Protein AF-A0A5C7PR20-F1 (afdb_monomer_lite)

Radius of gyration: 19.62 Å; chains: 1; bounding box: 39×50×64 Å

pLDDT: mean 76.82, std 19.41, range [28.91, 98.56]

Structure (mmCIF, N/CA/C/O backbone):
data_AF-A0A5C7PR20-F1
#
_entry.id   AF-A0A5C7PR20-F1
#
loop_
_atom_site.group_PDB
_atom_site.id
_atom_site.type_symbol
_atom_site.label_atom_id
_atom_site.label_alt_id
_atom_site.label_comp_id
_atom_site.label_asym_id
_atom_site.label_entity_id
_atom_site.label_seq_id
_atom_site.pdbx_PDB_ins_code
_atom_site.Cartn_x
_atom_site.Cartn_y
_atom_site.Cartn_z
_atom_site.occupancy
_atom_site.B_iso_or_equiv
_atom_site.auth_seq_id
_atom_site.auth_comp_id
_atom_site.auth_asym_id
_atom_site.auth_atom_id
_atom_site.pdbx_PDB_model_num
ATOM 1 N N . MET A 1 1 ? 1.095 -30.778 -21.319 1.00 33.66 1 MET A N 1
ATOM 2 C CA . MET A 1 1 ? 0.682 -30.078 -22.554 1.00 33.66 1 MET A CA 1
ATOM 3 C C . MET A 1 1 ? 1.618 -28.899 -22.752 1.00 33.66 1 MET A C 1
ATOM 5 O O . MET A 1 1 ? 1.789 -28.122 -21.826 1.00 33.66 1 MET A O 1
ATOM 9 N N . SER A 1 2 ? 2.296 -28.845 -23.898 1.00 28.91 2 SER A N 1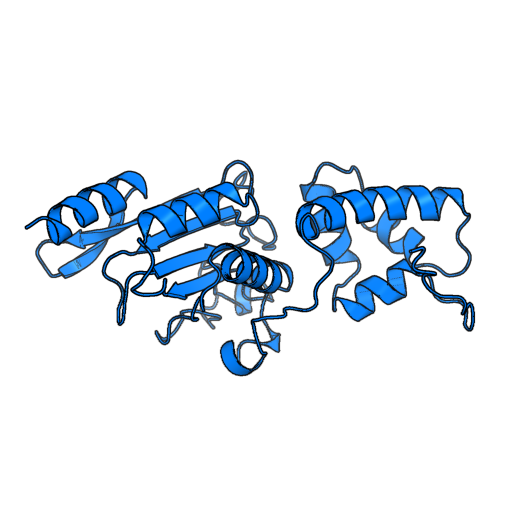
ATOM 10 C CA . SER A 1 2 ? 3.213 -27.765 -24.276 1.00 28.91 2 SER A CA 1
ATOM 11 C C . SER A 1 2 ? 2.390 -26.537 -24.662 1.00 28.91 2 SER A C 1
ATOM 13 O O . SER A 1 2 ? 1.563 -26.624 -25.567 1.00 28.91 2 SER A O 1
ATOM 15 N N . VAL A 1 3 ? 2.571 -25.420 -23.957 1.00 30.64 3 VAL A N 1
ATOM 16 C CA . VAL A 1 3 ? 1.995 -24.137 -24.369 1.00 30.64 3 VAL A CA 1
ATOM 17 C C . VAL A 1 3 ? 3.025 -23.465 -25.266 1.00 30.64 3 VAL A C 1
ATOM 19 O O . VAL A 1 3 ? 4.059 -22.990 -24.799 1.00 30.64 3 VAL A O 1
ATOM 22 N N . SER A 1 4 ? 2.766 -23.477 -26.573 1.00 31.36 4 SER A N 1
ATOM 23 C CA . SER A 1 4 ? 3.543 -22.714 -27.540 1.00 31.36 4 SER A CA 1
ATOM 24 C C . SER A 1 4 ? 3.279 -21.225 -27.315 1.00 31.36 4 SER A C 1
ATOM 26 O O . SER A 1 4 ? 2.230 -20.712 -27.709 1.00 31.36 4 SER A O 1
ATOM 28 N N . PHE A 1 5 ? 4.218 -20.522 -26.691 1.00 36.56 5 PHE A N 1
ATOM 29 C CA . PHE A 1 5 ? 4.187 -19.066 -26.672 1.00 36.56 5 PHE A CA 1
ATOM 30 C C . PHE A 1 5 ? 4.696 -18.533 -28.018 1.00 36.56 5 PHE A C 1
ATOM 32 O O . PHE A 1 5 ? 5.856 -18.699 -28.380 1.00 36.56 5 PHE A O 1
ATOM 39 N N . LEU A 1 6 ? 3.758 -17.934 -28.756 1.00 36.66 6 LEU A N 1
ATOM 40 C CA . LEU A 1 6 ? 3.939 -16.865 -29.741 1.00 36.66 6 LEU A CA 1
ATOM 41 C C . LEU A 1 6 ? 4.966 -17.111 -30.862 1.00 36.66 6 LEU A C 1
ATOM 43 O O . LEU A 1 6 ? 6.069 -16.573 -30.886 1.00 36.66 6 LEU A O 1
ATOM 47 N N . LYS A 1 7 ? 4.503 -17.796 -31.915 1.00 39.28 7 LYS A N 1
ATOM 48 C CA . LYS A 1 7 ? 4.901 -17.438 -33.282 1.00 39.28 7 LYS A CA 1
ATOM 49 C C . LYS A 1 7 ? 4.163 -16.158 -33.689 1.00 39.28 7 LYS A C 1
ATOM 51 O O . LYS A 1 7 ? 3.028 -16.238 -34.139 1.00 39.28 7 LYS A O 1
ATOM 56 N N . SER A 1 8 ? 4.835 -15.015 -33.598 1.00 37.72 8 SER A N 1
ATOM 57 C CA . SER A 1 8 ? 4.731 -13.944 -34.600 1.00 37.72 8 SER A CA 1
ATOM 58 C C . SER A 1 8 ? 5.814 -12.897 -34.354 1.00 37.72 8 SER A C 1
ATOM 60 O O . SER A 1 8 ? 5.601 -11.893 -33.681 1.00 37.72 8 SER A O 1
ATOM 62 N N . GLY A 1 9 ? 6.979 -13.112 -34.962 1.00 45.59 9 GLY A N 1
ATOM 63 C CA . GLY A 1 9 ? 7.783 -11.983 -35.397 1.00 45.59 9 GLY A CA 1
ATOM 64 C C . GLY A 1 9 ? 7.022 -11.259 -36.506 1.00 45.59 9 GLY A C 1
ATOM 65 O O . GLY A 1 9 ? 6.796 -11.837 -37.565 1.00 45.59 9 GLY A O 1
ATOM 66 N N . ALA A 1 10 ? 6.606 -10.019 -36.258 1.00 39.75 10 ALA A N 1
ATOM 67 C CA . ALA A 1 10 ? 6.297 -9.046 -37.301 1.00 39.75 10 ALA A CA 1
ATOM 68 C C . ALA A 1 10 ? 6.322 -7.624 -36.715 1.00 39.75 10 ALA A C 1
ATOM 70 O O . ALA A 1 10 ? 5.428 -7.240 -35.967 1.00 39.75 10 ALA A O 1
ATOM 71 N N . ARG A 1 11 ? 7.326 -6.851 -37.163 1.00 40.56 11 ARG A N 1
ATOM 72 C CA . ARG A 1 11 ? 7.643 -5.427 -36.908 1.00 40.56 11 ARG A CA 1
ATOM 73 C C . ARG A 1 11 ? 8.590 -5.128 -35.745 1.00 40.56 11 ARG A C 1
ATOM 75 O O . ARG A 1 11 ? 8.222 -4.406 -34.835 1.00 40.56 11 ARG A O 1
ATOM 82 N N . GLY A 1 12 ? 9.832 -5.608 -35.840 1.00 50.34 12 GLY A N 1
ATOM 83 C CA . GLY A 1 12 ? 11.046 -4.900 -35.387 1.00 50.34 12 GLY A CA 1
ATOM 84 C C . GLY A 1 12 ? 11.167 -4.435 -33.928 1.00 50.34 12 GLY A C 1
ATOM 85 O O . GLY A 1 12 ? 12.182 -3.843 -33.597 1.00 50.34 12 GLY A O 1
ATOM 86 N N . GLY A 1 13 ? 10.185 -4.654 -33.059 1.00 56.06 13 GLY A N 1
ATOM 87 C CA . GLY A 1 13 ? 10.217 -4.241 -31.663 1.00 56.06 13 GLY A CA 1
ATOM 88 C C . GLY A 1 13 ? 10.956 -5.255 -30.802 1.00 56.06 13 GLY A C 1
ATOM 89 O O . GLY A 1 13 ? 10.912 -6.456 -31.059 1.00 56.06 13 GLY A O 1
ATOM 90 N N . SER A 1 14 ? 11.634 -4.766 -29.770 1.00 71.75 14 SER A N 1
ATOM 91 C CA . SER A 1 14 ? 12.154 -5.615 -28.703 1.00 71.75 14 SER A CA 1
ATOM 92 C C . SER A 1 14 ? 10.996 -6.193 -27.873 1.00 71.75 14 SER A C 1
ATOM 94 O O . SER A 1 14 ? 10.037 -5.486 -27.555 1.00 71.75 14 SER A O 1
ATOM 96 N N . GLU A 1 15 ? 11.107 -7.459 -27.465 1.00 65.06 15 GLU A N 1
ATOM 97 C CA . GLU A 1 15 ? 10.160 -8.096 -26.535 1.00 65.06 15 GLU A CA 1
ATOM 98 C C . GLU A 1 15 ? 10.060 -7.346 -25.199 1.00 65.06 15 GLU A C 1
ATOM 100 O O . GLU A 1 15 ? 8.988 -7.263 -24.607 1.00 65.06 15 GLU A O 1
ATOM 105 N N . TRP A 1 16 ? 11.161 -6.741 -24.747 1.00 65.44 16 TRP A N 1
ATOM 106 C CA . TRP A 1 16 ? 11.183 -5.891 -23.561 1.00 65.44 16 TRP A CA 1
ATOM 107 C C . TRP A 1 16 ? 10.370 -4.617 -23.751 1.00 65.44 16 TRP A C 1
ATOM 109 O O . TRP A 1 16 ? 9.621 -4.234 -22.857 1.00 65.44 16 TRP A O 1
ATOM 119 N N . ALA A 1 17 ? 10.478 -3.973 -24.913 1.00 66.56 17 ALA A N 1
ATOM 120 C CA . ALA A 1 17 ? 9.693 -2.779 -25.209 1.00 66.56 17 ALA A CA 1
ATOM 121 C C . ALA A 1 17 ? 8.187 -3.092 -25.226 1.00 66.56 17 ALA A C 1
ATOM 123 O O 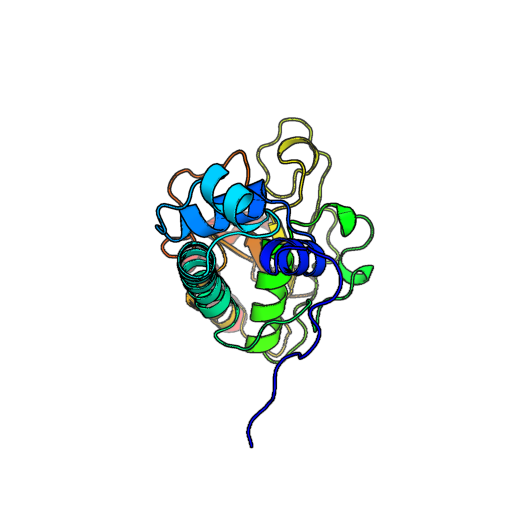. ALA A 1 17 ? 7.391 -2.322 -24.687 1.00 66.56 17 ALA A O 1
ATOM 124 N N . MET A 1 18 ? 7.806 -4.246 -25.785 1.00 62.31 18 MET A N 1
ATOM 125 C CA . MET A 1 18 ? 6.424 -4.730 -25.744 1.00 62.31 18 MET A CA 1
ATOM 126 C C . MET A 1 18 ? 5.955 -4.983 -24.312 1.00 62.31 18 MET A C 1
ATOM 128 O O . MET A 1 18 ? 4.914 -4.471 -23.917 1.00 62.31 18 MET A O 1
ATOM 132 N N . LEU A 1 19 ? 6.742 -5.698 -23.510 1.00 58.81 19 LEU A N 1
ATOM 133 C CA . LEU A 1 19 ? 6.378 -6.027 -22.135 1.00 58.81 19 LEU A CA 1
ATOM 134 C C . LEU A 1 19 ? 6.251 -4.788 -21.240 1.00 58.81 19 LEU A C 1
ATOM 136 O O . LEU A 1 19 ? 5.305 -4.674 -20.463 1.00 58.81 19 LEU A O 1
ATOM 140 N N . LEU A 1 20 ? 7.190 -3.843 -21.340 1.00 61.50 20 LEU A N 1
ATOM 141 C CA . LEU A 1 20 ? 7.098 -2.579 -20.609 1.00 61.50 20 LEU A CA 1
ATOM 142 C C . LEU A 1 20 ? 5.836 -1.811 -21.014 1.00 61.50 20 LEU A C 1
ATOM 144 O O . LEU A 1 20 ? 5.137 -1.289 -20.147 1.00 61.50 20 LEU A O 1
ATOM 148 N N . SER A 1 21 ? 5.499 -1.814 -22.308 1.00 60.62 21 SER A N 1
ATOM 149 C CA . SER A 1 21 ? 4.257 -1.225 -22.811 1.00 60.62 21 SER A CA 1
ATOM 150 C C . SER A 1 21 ? 3.012 -1.926 -22.258 1.00 60.62 21 SER A C 1
ATOM 152 O O . SER A 1 21 ? 2.090 -1.243 -21.823 1.00 60.62 21 SER A O 1
ATOM 154 N N . GLU A 1 22 ? 2.974 -3.261 -22.237 1.00 55.06 22 GLU A N 1
ATOM 155 C CA . GLU A 1 22 ? 1.860 -4.048 -21.677 1.00 55.06 22 GLU A CA 1
ATOM 156 C C . GLU A 1 22 ? 1.644 -3.764 -20.187 1.00 55.06 22 GLU A C 1
ATOM 158 O O . GLU A 1 22 ? 0.513 -3.744 -19.704 1.00 55.06 22 GLU A O 1
ATOM 163 N N . ARG A 1 23 ? 2.733 -3.519 -19.452 1.00 55.41 23 ARG A N 1
ATOM 164 C CA . ARG A 1 23 ? 2.707 -3.228 -18.013 1.00 55.41 23 ARG A CA 1
ATOM 165 C C . ARG A 1 23 ? 2.554 -1.736 -17.690 1.00 55.41 23 ARG A C 1
ATOM 167 O O . ARG A 1 23 ? 2.433 -1.385 -16.517 1.00 55.41 23 ARG A O 1
ATOM 174 N N . GLY A 1 24 ? 2.572 -0.856 -18.694 1.00 51.91 24 GLY A N 1
ATOM 175 C CA . GLY A 1 24 ? 2.544 0.597 -18.500 1.00 51.91 24 GLY A CA 1
ATOM 176 C C . GLY A 1 24 ? 3.788 1.144 -17.787 1.00 51.91 24 GLY A C 1
ATOM 177 O O . GLY A 1 24 ? 3.712 2.156 -17.091 1.00 51.91 24 GLY A O 1
ATOM 178 N N . TRP A 1 25 ? 4.926 0.458 -17.904 1.00 61.47 25 TRP A N 1
ATOM 179 C CA . TRP A 1 25 ? 6.177 0.829 -17.248 1.00 61.47 25 TRP A CA 1
ATOM 180 C C . TRP A 1 25 ? 7.089 1.609 -18.190 1.00 61.47 25 TRP A C 1
ATOM 182 O O . TRP A 1 25 ? 7.275 1.265 -19.354 1.00 61.47 25 TRP A O 1
ATOM 192 N N . SER A 1 26 ? 7.731 2.645 -17.658 1.00 66.25 26 SER A N 1
ATOM 193 C CA . SER A 1 26 ? 8.866 3.293 -18.314 1.00 66.25 26 SER A CA 1
ATOM 194 C C . SER A 1 26 ? 10.163 2.508 -18.083 1.00 66.25 26 SER A C 1
ATOM 196 O O . SER A 1 26 ? 10.317 1.792 -17.091 1.00 66.25 26 SER A O 1
ATOM 198 N N . ILE A 1 27 ? 11.145 2.714 -18.964 1.00 64.94 27 ILE A N 1
ATOM 199 C CA . ILE A 1 27 ? 12.509 2.165 -18.839 1.00 64.94 27 ILE A CA 1
ATOM 200 C C . ILE A 1 27 ? 13.134 2.517 -17.477 1.00 64.94 27 ILE A C 1
ATOM 202 O O . ILE A 1 27 ? 13.787 1.685 -16.852 1.00 64.94 27 ILE A O 1
ATOM 206 N N . GLU A 1 28 ? 12.903 3.738 -16.990 1.00 60.16 28 GLU A N 1
ATOM 207 C CA . GLU A 1 28 ? 13.421 4.226 -15.707 1.00 60.16 28 GLU A CA 1
ATOM 208 C C . GLU A 1 28 ? 12.820 3.460 -14.516 1.00 60.16 28 GLU A C 1
ATOM 210 O O . GLU A 1 28 ? 13.535 3.094 -13.583 1.00 60.16 28 GLU A O 1
ATOM 215 N N . GLN A 1 29 ? 11.513 3.180 -14.554 1.00 54.62 29 GLN A N 1
ATOM 216 C CA . GLN A 1 29 ? 10.832 2.403 -13.513 1.00 54.62 29 GLN A CA 1
ATOM 217 C C . GLN A 1 29 ? 11.335 0.957 -13.488 1.00 54.62 29 GLN A C 1
ATOM 219 O O . GLN A 1 29 ? 11.673 0.448 -12.420 1.00 54.62 29 GLN A O 1
ATOM 224 N N . ALA A 1 30 ? 11.466 0.330 -14.658 1.00 60.59 30 ALA A N 1
ATOM 225 C CA . ALA A 1 30 ? 11.985 -1.029 -14.775 1.00 60.59 30 ALA A CA 1
ATOM 226 C C . ALA A 1 30 ? 13.435 -1.145 -14.273 1.00 60.59 30 ALA A C 1
ATOM 228 O O . ALA A 1 30 ? 13.745 -2.044 -13.492 1.00 60.59 30 ALA A O 1
ATOM 229 N N . ALA A 1 31 ? 14.308 -0.199 -14.637 1.00 59.81 31 ALA A N 1
ATOM 230 C CA . ALA A 1 31 ? 15.691 -0.173 -14.159 1.00 59.81 31 ALA A CA 1
ATOM 231 C C . ALA A 1 31 ? 15.769 -0.051 -12.630 1.00 59.81 31 ALA A C 1
ATOM 233 O O . ALA A 1 31 ? 16.496 -0.807 -11.987 1.00 59.81 31 ALA A O 1
ATOM 234 N N . ARG A 1 32 ? 14.969 0.834 -12.022 1.00 56.50 32 ARG A N 1
ATOM 235 C CA . ARG A 1 32 ? 14.921 0.993 -10.556 1.00 56.50 32 ARG A CA 1
ATOM 236 C C . ARG A 1 32 ? 14.438 -0.269 -9.848 1.00 56.50 32 ARG A C 1
ATOM 238 O O . ARG A 1 32 ? 14.999 -0.640 -8.818 1.00 56.50 32 ARG A O 1
ATOM 245 N N . MET A 1 33 ? 13.431 -0.947 -10.397 1.00 55.69 33 MET A N 1
ATOM 246 C CA . MET A 1 33 ? 12.932 -2.211 -9.844 1.00 55.69 33 MET A CA 1
ATOM 247 C C . MET A 1 33 ? 14.015 -3.300 -9.866 1.00 55.69 33 MET A C 1
ATOM 249 O O . MET A 1 33 ? 14.233 -3.963 -8.854 1.00 55.69 33 MET A O 1
ATOM 253 N N . LEU A 1 34 ? 14.761 -3.420 -10.968 1.00 58.03 34 LEU A N 1
ATOM 254 C CA . LEU A 1 34 ? 15.851 -4.394 -11.109 1.00 58.03 34 LEU A CA 1
ATOM 255 C C . LEU A 1 34 ? 17.054 -4.076 -10.202 1.00 58.03 34 LEU A C 1
ATOM 257 O O . LEU A 1 34 ? 17.580 -4.974 -9.541 1.00 58.03 34 LEU A O 1
ATOM 261 N N . GLN A 1 35 ? 17.439 -2.801 -10.086 1.00 54.84 35 GLN A N 1
ATOM 262 C CA . GLN A 1 35 ? 18.497 -2.348 -9.167 1.00 54.84 35 GLN A CA 1
ATOM 263 C C . GLN A 1 35 ? 18.167 -2.661 -7.710 1.00 54.84 35 GLN A C 1
ATOM 265 O O . GLN A 1 35 ? 19.018 -3.141 -6.957 1.00 54.84 35 GLN A O 1
ATOM 270 N N . ASN A 1 36 ? 16.913 -2.441 -7.316 1.00 49.41 36 ASN A N 1
ATOM 271 C CA . ASN A 1 36 ? 16.440 -2.714 -5.962 1.00 49.41 36 ASN A CA 1
ATOM 272 C C . ASN A 1 36 ? 16.470 -4.211 -5.612 1.00 49.41 36 ASN A C 1
ATOM 274 O O . ASN A 1 36 ? 16.551 -4.571 -4.436 1.00 49.41 36 ASN A O 1
ATOM 278 N N . MET A 1 37 ? 16.502 -5.085 -6.620 1.00 48.69 37 MET A N 1
ATOM 279 C CA . MET A 1 37 ? 16.697 -6.528 -6.463 1.00 48.69 37 MET A CA 1
ATOM 280 C C . MET A 1 37 ? 18.170 -6.957 -6.410 1.00 48.69 37 MET A C 1
ATOM 282 O O . MET A 1 37 ? 18.452 -8.154 -6.352 1.00 48.69 37 MET A O 1
ATOM 286 N N . ARG A 1 38 ? 19.113 -6.002 -6.381 1.00 49.34 38 ARG A N 1
ATOM 287 C CA . ARG A 1 38 ? 20.570 -6.230 -6.452 1.00 49.34 38 ARG A CA 1
ATOM 288 C C . ARG A 1 38 ? 21.029 -6.924 -7.735 1.00 49.34 38 ARG A C 1
ATOM 290 O O . ARG A 1 38 ? 22.131 -7.468 -7.777 1.00 49.34 38 ARG A O 1
ATOM 297 N N . LEU A 1 39 ? 20.217 -6.877 -8.784 1.00 52.44 39 LEU A N 1
ATOM 298 C CA . LEU A 1 39 ? 20.686 -7.155 -10.130 1.00 52.44 39 LEU A CA 1
ATOM 299 C C . LEU A 1 39 ? 21.405 -5.874 -10.558 1.00 52.44 39 LEU A C 1
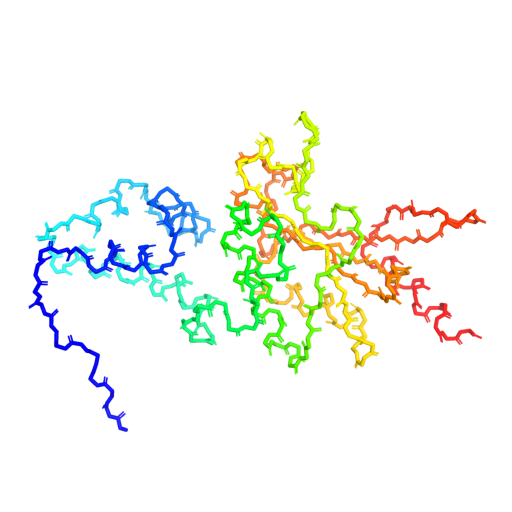ATOM 301 O O . LEU A 1 39 ? 20.800 -4.803 -10.525 1.00 52.44 39 LEU A O 1
ATOM 305 N N . GLN A 1 40 ? 22.709 -5.938 -10.840 1.00 62.25 40 GLN A N 1
ATOM 306 C CA . GLN A 1 40 ? 23.502 -4.770 -11.249 1.00 62.25 40 GLN A CA 1
ATOM 307 C C . GLN A 1 40 ? 23.102 -4.321 -12.662 1.00 62.25 40 GLN A C 1
ATOM 309 O O . GLN A 1 40 ? 23.850 -4.488 -13.615 1.00 62.25 40 GLN A O 1
ATOM 314 N N . VAL A 1 41 ? 21.883 -3.802 -12.789 1.00 62.53 41 VAL A N 1
ATOM 315 C CA . VAL A 1 41 ? 21.240 -3.431 -14.045 1.00 62.53 41 VAL A CA 1
ATOM 316 C C . VAL A 1 41 ? 21.049 -1.924 -14.042 1.00 62.53 41 VAL A C 1
ATOM 318 O O . VAL A 1 41 ? 20.349 -1.363 -13.205 1.00 62.53 41 VAL A O 1
ATOM 321 N N . SER A 1 42 ? 21.696 -1.229 -14.955 1.00 68.12 42 SER A N 1
ATOM 322 C CA . SER A 1 42 ? 21.563 0.209 -15.145 1.00 68.12 42 SER A CA 1
ATOM 323 C C . SER A 1 42 ? 20.366 0.550 -16.040 1.00 68.12 42 SER A C 1
ATOM 325 O O . SER A 1 42 ? 19.803 -0.292 -16.738 1.00 68.12 42 SER A O 1
ATOM 327 N N . ARG A 1 43 ? 19.992 1.834 -16.075 1.00 70.88 43 ARG A N 1
ATOM 328 C CA . ARG A 1 43 ? 19.048 2.352 -17.077 1.00 70.88 43 ARG A CA 1
ATOM 329 C C . ARG A 1 43 ? 19.532 2.072 -18.504 1.00 70.88 43 ARG A C 1
ATOM 331 O O . ARG A 1 43 ? 18.712 1.783 -19.369 1.00 70.88 43 ARG A O 1
ATOM 338 N N . ALA A 1 44 ? 20.841 2.180 -18.741 1.00 75.12 44 ALA A N 1
ATOM 339 C CA . ALA A 1 44 ? 21.429 1.938 -20.052 1.00 75.12 44 ALA A CA 1
ATOM 340 C C . ALA A 1 44 ? 21.232 0.481 -20.485 1.00 75.12 44 ALA A C 1
ATOM 342 O O . ALA A 1 44 ? 20.898 0.250 -21.640 1.00 75.12 44 ALA A O 1
ATOM 343 N N . ASP A 1 45 ? 21.318 -0.465 -19.548 1.00 68.62 45 ASP A N 1
ATOM 344 C CA . ASP A 1 45 ? 21.094 -1.888 -19.821 1.00 68.62 45 ASP A CA 1
ATOM 345 C C . ASP A 1 45 ? 19.636 -2.155 -20.222 1.00 68.62 45 ASP A C 1
ATOM 347 O O . ASP A 1 45 ? 19.376 -2.778 -21.247 1.00 68.62 45 ASP A O 1
ATOM 351 N N . VAL A 1 46 ? 18.664 -1.590 -19.495 1.00 66.19 46 VAL A N 1
ATOM 352 C CA . VAL A 1 46 ? 17.236 -1.727 -19.852 1.00 66.19 46 VAL A CA 1
ATOM 353 C C . VAL A 1 46 ? 16.917 -1.037 -21.180 1.00 66.19 46 VAL A C 1
ATOM 355 O O . VAL A 1 46 ? 16.131 -1.544 -21.980 1.00 66.19 46 VAL A O 1
ATOM 358 N N . GLN A 1 47 ? 17.533 0.118 -21.438 1.00 76.81 47 GLN A N 1
ATOM 359 C CA . GLN A 1 47 ? 17.366 0.838 -22.696 1.00 76.81 47 GLN A CA 1
ATOM 360 C C . GLN A 1 47 ? 17.945 0.054 -23.874 1.00 76.81 47 GLN A C 1
ATOM 362 O O . GLN A 1 47 ? 17.291 -0.023 -24.913 1.00 76.81 47 GLN A O 1
ATOM 367 N N . LEU A 1 48 ? 19.114 -0.563 -23.688 1.00 72.50 48 LEU A N 1
ATOM 368 C CA . LEU A 1 48 ? 19.738 -1.468 -24.644 1.00 72.50 48 LEU A CA 1
ATOM 369 C C . LEU A 1 48 ? 18.786 -2.634 -24.943 1.00 72.50 48 LEU A C 1
ATOM 371 O O . LEU A 1 48 ? 18.432 -2.847 -26.096 1.00 72.50 48 LEU A O 1
ATOM 375 N N . TRP A 1 49 ? 18.231 -3.293 -23.923 1.00 72.38 49 TRP A N 1
ATOM 376 C CA . TRP A 1 49 ? 17.273 -4.390 -24.119 1.00 72.38 49 TRP A CA 1
ATOM 377 C C . TRP A 1 49 ? 15.987 -3.986 -24.849 1.00 72.38 49 TRP A C 1
ATOM 379 O O . TRP A 1 49 ? 15.360 -4.839 -25.474 1.00 72.38 49 TRP A O 1
ATOM 389 N N . CYS A 1 50 ? 15.594 -2.709 -24.813 1.00 69.00 50 CYS A N 1
ATOM 390 C CA . CYS A 1 50 ? 14.434 -2.177 -25.539 1.00 69.00 50 CYS A CA 1
ATOM 391 C C . CYS A 1 50 ? 14.719 -1.847 -27.018 1.00 69.00 50 CYS A C 1
ATOM 393 O O . CYS A 1 50 ? 13.790 -1.484 -27.745 1.00 69.00 50 CYS A O 1
ATOM 395 N N . MET A 1 51 ? 15.967 -1.952 -27.486 1.00 74.56 51 MET A N 1
ATOM 396 C CA . MET A 1 51 ? 16.316 -1.645 -28.874 1.00 74.56 51 MET A CA 1
ATOM 397 C C . MET A 1 51 ? 15.969 -2.800 -29.836 1.00 74.56 51 MET A C 1
ATOM 399 O O . MET A 1 51 ? 16.154 -3.972 -29.504 1.00 74.56 51 MET A O 1
ATOM 403 N N . PRO A 1 52 ? 15.506 -2.493 -31.061 1.00 66.00 52 PRO A N 1
ATOM 404 C CA . PRO A 1 52 ? 15.399 -3.462 -32.152 1.00 66.00 52 PRO A CA 1
ATOM 405 C C . PRO A 1 52 ? 16.729 -4.176 -32.446 1.00 66.00 52 PRO A C 1
ATOM 407 O O . PRO A 1 52 ? 17.753 -3.516 -32.597 1.00 66.00 52 PRO A O 1
ATOM 410 N N . GLY A 1 53 ? 16.713 -5.502 -32.624 1.00 63.44 53 GLY A N 1
ATOM 411 C CA . GLY A 1 53 ? 17.838 -6.243 -33.223 1.00 63.44 53 GLY A CA 1
ATOM 412 C C . GLY A 1 53 ? 19.040 -6.536 -32.314 1.00 63.44 53 GLY A C 1
ATOM 413 O O . GLY A 1 53 ? 20.121 -6.820 -32.821 1.00 63.44 53 GLY A O 1
ATOM 414 N N . ILE A 1 54 ? 18.867 -6.479 -30.994 1.00 61.03 54 ILE A N 1
ATOM 415 C CA . ILE A 1 54 ? 19.890 -6.859 -30.005 1.00 61.03 54 ILE A CA 1
ATOM 416 C C . ILE A 1 54 ? 20.245 -8.353 -30.126 1.00 61.03 54 ILE A C 1
ATOM 418 O O . ILE A 1 54 ? 19.382 -9.184 -30.418 1.00 61.03 54 ILE A O 1
ATOM 422 N N . GLY A 1 55 ? 21.519 -8.690 -29.894 1.00 54.16 55 GLY A N 1
ATOM 423 C CA . GLY A 1 55 ? 22.029 -10.062 -29.930 1.00 54.16 55 GLY A CA 1
ATOM 424 C C . GLY A 1 55 ? 21.346 -10.989 -28.916 1.00 54.16 55 GLY A C 1
ATOM 425 O O . GLY A 1 55 ? 20.909 -10.567 -27.847 1.00 54.16 55 GLY A O 1
ATOM 426 N N . TYR A 1 56 ? 21.264 -12.276 -29.260 1.00 47.34 56 TYR A N 1
ATOM 427 C CA . TYR A 1 56 ? 20.563 -13.310 -28.485 1.00 47.34 56 TYR A CA 1
ATOM 428 C C . TYR A 1 56 ? 21.006 -13.386 -27.009 1.00 47.34 56 TYR A C 1
ATOM 430 O O . TYR A 1 56 ? 20.174 -13.618 -26.132 1.00 47.34 56 TYR A O 1
ATOM 438 N N . ASP A 1 57 ? 22.285 -13.124 -26.727 1.00 48.09 57 ASP A N 1
ATOM 439 C CA . ASP A 1 57 ? 22.874 -13.233 -25.387 1.00 48.09 57 ASP A CA 1
ATOM 440 C C . ASP A 1 57 ? 22.528 -12.040 -24.474 1.00 48.09 57 ASP A C 1
ATOM 442 O O . ASP A 1 57 ? 22.199 -12.229 -23.301 1.00 48.09 57 ASP A O 1
ATOM 446 N N . ASP A 1 58 ? 22.485 -10.819 -25.016 1.00 50.50 58 ASP A N 1
ATOM 447 C CA . ASP A 1 58 ? 22.048 -9.622 -24.279 1.00 50.50 58 ASP A CA 1
ATOM 448 C C . ASP A 1 58 ? 20.536 -9.664 -24.000 1.00 50.50 58 ASP A C 1
ATOM 450 O O . ASP A 1 58 ? 20.072 -9.285 -22.919 1.00 50.50 58 ASP A O 1
ATOM 454 N N . ALA A 1 59 ? 19.760 -10.212 -24.943 1.00 51.19 59 ALA A N 1
ATOM 455 C CA . ALA A 1 59 ? 18.340 -10.494 -24.753 1.00 51.19 59 ALA A CA 1
ATOM 456 C C . ALA A 1 59 ? 18.100 -11.584 -23.686 1.00 51.19 59 ALA A C 1
ATOM 458 O O . ALA A 1 59 ? 17.128 -11.493 -22.933 1.00 51.19 59 ALA A O 1
ATOM 459 N N . GLN A 1 60 ? 18.986 -12.582 -23.577 1.00 49.81 60 GLN A N 1
ATOM 460 C CA . GLN A 1 60 ? 18.962 -13.622 -22.537 1.00 49.81 60 GLN A CA 1
ATOM 461 C C . GLN A 1 60 ? 19.298 -13.078 -21.143 1.00 49.81 60 GLN A C 1
ATOM 463 O O . GLN A 1 60 ? 18.589 -13.401 -20.190 1.00 49.81 60 GLN A O 1
ATOM 468 N N . ALA A 1 61 ? 20.319 -12.225 -21.008 1.00 51.69 61 ALA A N 1
ATOM 469 C CA . ALA A 1 61 ? 20.680 -11.601 -19.730 1.00 51.69 61 ALA A CA 1
ATOM 470 C C . ALA A 1 61 ? 19.562 -10.681 -19.207 1.00 51.69 61 ALA A C 1
ATOM 472 O O . ALA A 1 61 ? 19.185 -10.761 -18.033 1.00 51.69 61 ALA A O 1
ATOM 473 N N . GLY A 1 62 ? 18.961 -9.886 -20.101 1.00 49.19 62 GLY A N 1
ATOM 474 C CA . GLY A 1 62 ? 17.740 -9.142 -19.807 1.00 49.19 62 GLY A CA 1
ATOM 475 C C . GLY A 1 62 ? 16.600 -10.079 -19.408 1.00 49.19 62 GLY A C 1
ATOM 476 O O . GLY A 1 62 ? 16.036 -9.942 -18.325 1.00 49.19 62 GLY A O 1
ATOM 477 N N . ARG A 1 63 ? 16.294 -11.098 -20.220 1.00 52.31 63 ARG A N 1
ATOM 478 C CA . ARG A 1 63 ? 15.261 -12.093 -19.888 1.00 52.31 63 ARG A CA 1
ATOM 479 C C . ARG A 1 63 ? 15.495 -12.734 -18.521 1.00 52.31 63 ARG A C 1
ATOM 481 O O . ARG A 1 63 ? 14.538 -12.839 -17.779 1.00 52.31 63 ARG A O 1
ATOM 488 N N . ALA A 1 64 ? 16.711 -13.107 -18.132 1.00 52.16 64 ALA A N 1
ATOM 489 C CA . ALA A 1 64 ? 16.985 -13.702 -16.821 1.00 52.16 64 ALA A CA 1
ATOM 490 C C . ALA A 1 64 ? 16.763 -12.715 -15.657 1.00 52.16 64 ALA A C 1
ATOM 492 O O . ALA A 1 64 ? 16.163 -13.083 -14.648 1.00 52.16 64 ALA A O 1
ATOM 493 N N . ALA A 1 65 ? 17.186 -11.455 -15.802 1.00 51.31 65 ALA A N 1
ATOM 494 C CA . ALA A 1 65 ? 16.948 -10.405 -14.806 1.00 51.31 65 ALA A CA 1
ATOM 495 C C . ALA A 1 65 ? 15.451 -10.072 -14.670 1.00 51.31 65 ALA A C 1
ATOM 497 O O . ALA A 1 65 ? 14.929 -9.901 -13.567 1.00 51.31 65 ALA A O 1
ATOM 498 N N . LEU A 1 66 ? 14.748 -10.062 -15.800 1.00 51.97 66 LEU A N 1
ATOM 499 C CA . LEU A 1 66 ? 13.306 -9.913 -15.885 1.00 51.97 66 LEU A CA 1
ATOM 500 C C . LEU A 1 66 ? 12.562 -11.126 -15.343 1.00 51.97 66 LEU A C 1
ATOM 502 O O . LEU A 1 66 ? 11.624 -10.930 -14.605 1.00 51.97 66 LEU A O 1
ATOM 506 N N . PHE A 1 67 ? 12.966 -12.357 -15.641 1.00 51.97 67 PHE A N 1
ATOM 507 C CA . PHE A 1 67 ? 12.389 -13.582 -15.083 1.00 51.97 67 PHE A CA 1
ATOM 508 C C . PHE A 1 67 ? 12.735 -13.755 -13.606 1.00 51.97 67 PHE A C 1
ATOM 510 O O . PHE A 1 67 ? 12.046 -14.495 -12.924 1.00 51.97 67 PHE A O 1
ATOM 517 N N . ALA A 1 68 ? 13.754 -13.076 -13.081 1.00 52.22 68 ALA A N 1
ATOM 518 C CA . ALA A 1 68 ? 13.983 -12.979 -11.644 1.00 52.22 68 ALA A CA 1
ATOM 519 C C . ALA A 1 68 ? 13.062 -11.928 -10.998 1.00 52.22 68 ALA A C 1
ATOM 521 O O . ALA A 1 68 ? 12.514 -12.190 -9.931 1.00 52.22 68 ALA A O 1
ATOM 522 N N . LEU A 1 69 ? 12.848 -10.777 -11.651 1.00 53.66 69 LEU A N 1
ATOM 523 C CA . LEU A 1 69 ? 11.887 -9.744 -11.234 1.00 53.66 69 LEU A CA 1
ATOM 524 C C . LEU A 1 69 ? 10.446 -10.250 -11.317 1.00 53.66 69 LEU A C 1
ATOM 526 O O . LEU A 1 69 ? 9.755 -10.320 -10.310 1.00 53.66 69 LEU A O 1
ATOM 530 N N . LEU A 1 70 ? 10.033 -10.686 -12.498 1.00 49.97 70 LEU A N 1
ATOM 531 C CA . LEU A 1 70 ? 8.815 -11.429 -12.759 1.00 49.97 70 LEU A CA 1
ATOM 532 C C . LEU A 1 70 ? 8.797 -12.747 -12.001 1.00 49.97 70 LEU A C 1
ATOM 534 O O . LEU A 1 70 ? 7.748 -13.132 -11.584 1.00 49.97 70 LEU A O 1
ATOM 538 N N . GLY A 1 71 ? 9.886 -13.446 -11.715 1.00 48.38 71 GLY A N 1
ATOM 539 C CA . GLY A 1 71 ? 9.825 -14.667 -10.892 1.00 48.38 71 GLY A CA 1
ATOM 540 C C . GLY A 1 71 ? 9.539 -14.381 -9.418 1.00 48.38 71 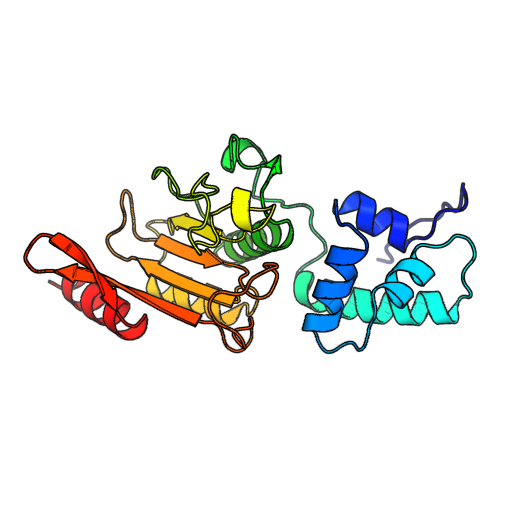GLY A C 1
ATOM 541 O O . GLY A 1 71 ? 8.967 -15.218 -8.731 1.00 48.38 71 GLY A O 1
ATOM 542 N N . GLN A 1 72 ? 9.908 -13.194 -8.931 1.00 50.06 72 GLN A N 1
ATOM 543 C CA . GLN A 1 72 ? 9.566 -12.723 -7.586 1.00 50.06 72 GLN A CA 1
ATOM 544 C C . GLN A 1 72 ? 8.201 -12.019 -7.531 1.00 50.06 72 GLN A C 1
ATOM 546 O O . GLN A 1 72 ? 7.578 -12.022 -6.476 1.00 50.06 72 GLN A O 1
ATOM 551 N N . LEU A 1 73 ? 7.719 -11.460 -8.647 1.00 48.38 73 LEU A N 1
ATOM 552 C CA . LEU A 1 73 ? 6.363 -10.902 -8.788 1.00 48.38 73 LEU A CA 1
ATOM 553 C C . LEU A 1 73 ? 5.317 -11.961 -9.208 1.00 48.38 73 LEU A C 1
ATOM 555 O O . LEU A 1 73 ? 4.170 -11.906 -8.789 1.00 48.38 73 LEU A O 1
ATOM 559 N N . ASP A 1 74 ? 5.742 -12.951 -9.988 1.00 40.94 74 ASP A N 1
ATOM 560 C CA . ASP A 1 74 ? 4.994 -14.022 -10.667 1.00 40.94 74 ASP A CA 1
ATOM 561 C C . ASP A 1 74 ? 5.362 -15.409 -10.106 1.00 40.94 74 ASP A C 1
ATOM 563 O O . ASP A 1 74 ? 5.053 -16.434 -10.724 1.00 40.94 74 ASP A O 1
ATOM 567 N N . ALA A 1 75 ? 5.885 -15.482 -8.875 1.00 41.97 75 ALA A N 1
ATOM 568 C CA . ALA A 1 75 ? 5.714 -16.687 -8.054 1.00 41.97 75 ALA A CA 1
ATOM 569 C C . ALA A 1 75 ? 4.216 -17.047 -7.855 1.00 41.97 75 ALA A C 1
ATOM 571 O O . ALA A 1 75 ? 3.912 -18.082 -7.271 1.00 41.97 75 ALA A O 1
ATOM 572 N N . GLY A 1 76 ? 3.293 -16.263 -8.433 1.00 38.31 76 GLY A N 1
ATOM 573 C CA . GLY A 1 76 ? 2.049 -16.744 -9.033 1.00 38.31 76 GLY A CA 1
ATOM 574 C C . GLY A 1 76 ? 1.633 -15.977 -10.306 1.00 38.31 76 GLY A C 1
ATOM 575 O O . GLY A 1 76 ? 0.722 -15.169 -10.241 1.00 38.31 76 GLY A O 1
ATOM 576 N N . GLN A 1 77 ? 2.261 -16.271 -11.455 1.00 32.19 77 GLN A N 1
ATOM 577 C CA . GLN A 1 77 ? 1.841 -15.970 -12.845 1.00 32.19 77 GLN A CA 1
ATOM 578 C C . GLN A 1 77 ? 1.497 -14.509 -13.208 1.00 32.19 77 GLN A C 1
ATOM 580 O O . GLN A 1 77 ? 0.478 -13.966 -12.794 1.00 32.19 77 GLN A O 1
ATOM 585 N N . GLY A 1 78 ? 2.283 -13.930 -14.122 1.00 35.38 78 GLY A N 1
ATOM 586 C CA . GLY A 1 78 ? 2.115 -12.589 -14.679 1.00 35.38 78 GLY A CA 1
ATOM 587 C C . GLY A 1 78 ? 0.674 -12.174 -14.931 1.00 35.38 78 GLY A C 1
ATOM 588 O O . GLY A 1 78 ? 0.018 -12.644 -15.859 1.00 35.38 78 GLY A O 1
ATOM 589 N N . ARG A 1 79 ? 0.194 -11.252 -14.101 1.00 40.44 79 ARG A N 1
ATOM 590 C CA . ARG A 1 79 ? -1.169 -10.746 -14.169 1.00 40.44 79 ARG A CA 1
ATOM 591 C C . ARG A 1 79 ? -1.158 -9.220 -14.262 1.00 40.44 79 ARG A C 1
ATOM 593 O O . ARG A 1 79 ? -0.488 -8.526 -13.498 1.00 40.44 79 ARG A O 1
ATOM 600 N N . VAL A 1 80 ? -1.872 -8.708 -15.268 1.00 44.16 80 VAL A N 1
ATOM 601 C CA . VAL A 1 80 ? -2.642 -7.454 -15.157 1.00 44.16 80 VAL A CA 1
ATOM 602 C C . VAL A 1 80 ? -3.375 -7.515 -13.812 1.00 44.16 80 VAL A C 1
ATOM 604 O O . VAL A 1 80 ? -3.815 -8.623 -13.502 1.00 44.16 80 VAL A O 1
ATOM 607 N N . PRO A 1 81 ? -3.499 -6.425 -13.023 1.00 50.84 81 PRO A N 1
ATOM 608 C CA . PRO A 1 81 ? -4.278 -6.464 -11.785 1.00 50.84 81 PRO A CA 1
ATOM 609 C C . PRO A 1 81 ? -5.597 -7.178 -12.064 1.00 50.84 81 PRO A C 1
ATOM 611 O O . PRO A 1 81 ? -6.371 -6.731 -12.910 1.00 50.84 81 PRO A O 1
ATOM 614 N N . MET A 1 82 ? -5.776 -8.365 -11.497 1.00 54.28 82 MET A N 1
ATOM 615 C CA . MET A 1 82 ? -6.942 -9.175 -11.849 1.00 54.28 82 MET A CA 1
ATOM 616 C C . MET A 1 82 ? -8.144 -8.768 -11.045 1.00 54.28 82 MET A C 1
ATOM 618 O O . MET A 1 82 ? -9.281 -8.935 -11.477 1.00 54.28 82 MET A O 1
ATOM 622 N N . TRP A 1 83 ? -7.863 -8.370 -9.815 1.00 57.44 83 TRP A N 1
ATOM 623 C CA . TRP A 1 83 ? -8.874 -8.157 -8.824 1.00 57.44 83 TRP A CA 1
ATOM 624 C C . TRP A 1 83 ? -9.192 -6.686 -8.717 1.00 57.44 83 TRP A C 1
ATOM 626 O O . TRP A 1 83 ? -10.338 -6.364 -8.437 1.00 57.44 83 TRP A O 1
ATOM 636 N N . PHE A 1 84 ? -8.188 -5.821 -8.877 1.00 74.75 84 PHE A N 1
ATOM 637 C CA . PHE A 1 84 ? -8.372 -4.384 -8.768 1.00 74.75 84 PHE A CA 1
ATOM 638 C C . PHE A 1 84 ? -8.738 -3.734 -10.101 1.00 74.75 84 PHE A C 1
ATOM 640 O O . PHE A 1 84 ? -7.949 -3.749 -11.047 1.00 74.75 84 PHE A O 1
ATOM 647 N N . GLU A 1 85 ? -9.898 -3.082 -10.142 1.00 80.12 85 GLU A N 1
ATOM 648 C CA . GLU A 1 85 ? -10.319 -2.274 -11.286 1.00 80.12 85 GLU A CA 1
ATOM 649 C C . GLU A 1 85 ? -9.901 -0.801 -11.133 1.00 80.12 85 GLU A C 1
ATOM 651 O O . GLU A 1 85 ? -9.874 -0.272 -10.017 1.00 80.12 85 GLU A O 1
ATOM 656 N N . PRO A 1 86 ? -9.662 -0.068 -12.242 1.00 81.06 86 PRO A N 1
ATOM 657 C CA . PRO A 1 86 ? -9.376 1.368 -12.205 1.00 81.06 86 PRO A CA 1
ATOM 658 C C . PRO A 1 86 ? -10.360 2.186 -11.358 1.00 81.06 86 PRO A C 1
ATOM 660 O O . PRO A 1 86 ? -9.964 3.127 -10.668 1.00 81.06 86 PRO A O 1
ATOM 663 N N . ALA A 1 87 ? -11.644 1.814 -11.386 1.00 88.75 87 ALA A N 1
ATOM 664 C CA . ALA A 1 87 ? -12.707 2.500 -10.660 1.00 88.75 87 ALA A CA 1
ATOM 665 C C . ALA A 1 87 ? -12.509 2.479 -9.134 1.00 88.75 87 ALA A C 1
ATOM 667 O O . ALA A 1 87 ? -12.882 3.444 -8.467 1.00 88.75 87 ALA A O 1
ATOM 668 N N . GLU A 1 88 ? -11.866 1.446 -8.582 1.00 90.94 88 GLU A N 1
ATOM 669 C CA . GLU A 1 88 ? -11.610 1.324 -7.139 1.00 90.94 88 GLU A CA 1
ATOM 670 C C . GLU A 1 88 ? -10.595 2.355 -6.625 1.00 90.94 88 GLU A C 1
ATOM 672 O O . GLU A 1 88 ? -10.586 2.687 -5.440 1.00 90.94 88 GLU A O 1
ATOM 677 N N . PHE A 1 89 ? -9.770 2.910 -7.518 1.00 92.38 89 PHE A N 1
ATOM 678 C CA . PHE A 1 89 ? -8.838 3.995 -7.197 1.00 92.38 89 PHE A CA 1
ATOM 679 C C . PHE A 1 89 ? -9.405 5.386 -7.514 1.00 92.38 89 PHE A C 1
ATOM 681 O O . PHE A 1 89 ? -8.793 6.409 -7.181 1.00 92.38 89 PHE A O 1
ATOM 688 N N . GLY A 1 90 ? -10.573 5.443 -8.161 1.00 92.62 90 GLY A N 1
ATOM 689 C CA . GLY A 1 90 ? -11.242 6.674 -8.564 1.00 92.62 90 GLY A CA 1
ATOM 690 C C . GLY A 1 90 ? -10.324 7.613 -9.352 1.00 92.62 90 GLY A C 1
ATOM 691 O O . GLY A 1 90 ? -9.575 7.202 -10.236 1.00 92.62 90 GLY A O 1
ATOM 692 N N . GLN A 1 91 ? -10.345 8.900 -8.998 1.00 93.75 91 GLN A N 1
ATOM 693 C CA . GLN A 1 91 ? -9.526 9.923 -9.661 1.00 93.75 91 GLN A CA 1
ATOM 694 C C . GLN A 1 91 ? -8.011 9.689 -9.544 1.00 93.75 91 GLN A C 1
ATOM 696 O O . GLN A 1 91 ? -7.237 10.290 -10.289 1.00 93.75 91 GLN A O 1
ATOM 701 N N . TRP A 1 92 ? -7.574 8.861 -8.590 1.00 95.31 92 TRP A N 1
ATOM 702 C CA . TRP A 1 92 ? -6.157 8.615 -8.345 1.00 95.31 92 TRP A CA 1
ATOM 703 C C . TRP A 1 92 ? -5.575 7.548 -9.256 1.00 95.31 92 TRP A C 1
ATOM 705 O O . TRP A 1 92 ? -4.355 7.469 -9.334 1.00 95.31 92 TRP A O 1
ATOM 715 N N . TRP A 1 93 ? -6.406 6.786 -9.978 1.00 88.50 93 TRP A N 1
ATOM 716 C CA . TRP A 1 93 ? -5.952 5.718 -10.869 1.00 88.50 93 TRP A CA 1
ATOM 717 C C . TRP A 1 93 ? -4.769 6.111 -11.775 1.00 88.50 93 TRP A C 1
ATOM 719 O O . TRP A 1 93 ? -3.753 5.417 -11.728 1.00 88.50 93 TRP A O 1
ATOM 729 N N . PRO A 1 94 ? -4.800 7.243 -12.514 1.00 83.44 94 PRO A N 1
ATOM 730 C CA . PRO A 1 94 ? -3.690 7.630 -13.394 1.00 83.44 94 PRO A CA 1
ATOM 731 C C . PRO A 1 94 ? -2.395 7.976 -12.647 1.00 83.44 94 PRO A C 1
ATOM 733 O O . PRO A 1 94 ? -1.333 8.074 -13.256 1.00 83.44 94 PRO A O 1
ATOM 736 N N . TRP A 1 95 ? -2.491 8.196 -11.337 1.00 85.69 95 TRP A N 1
ATOM 737 C CA . TRP A 1 95 ? -1.401 8.615 -10.466 1.00 85.69 95 TRP A CA 1
ATOM 738 C C . TRP A 1 95 ? -0.896 7.481 -9.579 1.00 85.69 95 TRP A C 1
ATOM 740 O O . TRP A 1 95 ? 0.069 7.685 -8.851 1.00 85.69 95 TRP A O 1
ATOM 750 N N . MET A 1 96 ? -1.519 6.301 -9.586 1.00 84.81 96 MET A N 1
ATOM 751 C CA . MET A 1 96 ? -1.078 5.194 -8.741 1.00 84.81 96 MET A CA 1
ATOM 752 C C . MET A 1 96 ? 0.275 4.653 -9.206 1.00 84.81 96 MET A C 1
ATOM 754 O O . MET A 1 96 ? 0.513 4.454 -10.396 1.00 84.81 96 MET A O 1
ATOM 758 N N . CYS A 1 97 ? 1.169 4.368 -8.257 1.00 82.62 97 CYS A N 1
ATOM 759 C CA . CYS A 1 97 ? 2.386 3.621 -8.547 1.00 82.62 97 CYS A CA 1
ATOM 760 C C . CYS A 1 97 ? 2.009 2.213 -9.049 1.00 82.62 97 CYS A C 1
ATOM 762 O O . CYS A 1 97 ? 1.369 1.471 -8.299 1.00 82.62 97 CYS A O 1
ATOM 764 N N . PRO A 1 98 ? 2.438 1.791 -10.256 1.00 74.88 98 PRO A N 1
ATOM 765 C CA . PRO A 1 98 ? 2.095 0.467 -10.779 1.00 74.88 98 PRO A CA 1
ATOM 766 C C . PRO A 1 98 ? 2.547 -0.681 -9.867 1.00 74.88 98 PRO A C 1
ATOM 768 O O . PRO A 1 98 ? 1.832 -1.666 -9.712 1.00 74.88 98 PRO A O 1
ATOM 771 N N . GLY A 1 99 ? 3.706 -0.529 -9.213 1.00 73.69 99 GLY A N 1
ATOM 772 C CA . GLY A 1 99 ? 4.194 -1.497 -8.233 1.00 73.69 99 GLY A CA 1
ATOM 773 C C . GLY A 1 99 ? 3.238 -1.649 -7.050 1.00 73.69 99 GLY A C 1
ATOM 774 O O . GLY A 1 99 ? 2.946 -2.770 -6.646 1.00 73.69 99 GLY A O 1
ATOM 775 N N . LEU A 1 100 ? 2.699 -0.537 -6.533 1.00 85.19 100 LEU A N 1
ATOM 776 C CA . LEU A 1 100 ? 1.741 -0.567 -5.429 1.00 85.19 100 LEU A CA 1
ATOM 777 C C . LEU A 1 100 ? 0.464 -1.304 -5.836 1.00 85.19 100 LEU A C 1
ATOM 779 O O . LEU A 1 100 ? 0.030 -2.182 -5.101 1.00 85.19 100 LEU A O 1
ATOM 783 N N . VAL A 1 101 ? -0.098 -0.992 -7.009 1.00 82.94 101 VAL A N 1
ATOM 784 C CA . VAL A 1 101 ? -1.306 -1.665 -7.521 1.00 82.94 101 VAL A CA 1
ATOM 785 C C . VAL A 1 101 ? -1.079 -3.173 -7.640 1.00 82.94 101 VAL A C 1
ATOM 787 O O . VAL A 1 101 ? -1.894 -3.950 -7.153 1.00 82.94 101 VAL A O 1
ATOM 790 N N . ALA A 1 102 ? 0.054 -3.592 -8.209 1.00 74.81 102 ALA A N 1
ATOM 791 C CA . ALA A 1 102 ? 0.403 -5.008 -8.308 1.00 74.81 102 ALA A CA 1
ATOM 792 C C . ALA A 1 102 ? 0.564 -5.668 -6.926 1.00 74.81 102 ALA A C 1
ATOM 794 O O . ALA A 1 102 ? 0.062 -6.764 -6.702 1.00 74.81 102 ALA A O 1
ATOM 795 N N . GLY A 1 103 ? 1.215 -4.992 -5.974 1.00 79.88 103 GLY A N 1
ATOM 796 C CA . GLY A 1 103 ? 1.366 -5.508 -4.612 1.00 79.88 103 GLY A CA 1
ATOM 797 C C . GLY A 1 103 ? 0.033 -5.679 -3.883 1.00 79.88 103 GLY A C 1
ATOM 798 O O . GLY A 1 103 ? -0.156 -6.668 -3.176 1.00 79.88 103 GLY A O 1
ATOM 799 N N . LEU A 1 104 ? -0.904 -4.746 -4.076 1.00 89.62 104 LEU A N 1
ATOM 800 C CA . LEU A 1 104 ? -2.265 -4.861 -3.549 1.00 89.62 104 LEU A CA 1
ATOM 801 C C . LEU A 1 104 ? -3.016 -6.038 -4.185 1.00 89.62 104 LEU A C 1
ATOM 803 O O . LEU A 1 104 ? -3.696 -6.770 -3.469 1.00 89.62 104 LEU A O 1
ATOM 807 N N . ASP A 1 105 ? -2.868 -6.248 -5.495 1.00 80.69 105 ASP A N 1
ATOM 808 C CA . ASP A 1 105 ? -3.483 -7.373 -6.211 1.00 80.69 105 ASP A CA 1
ATOM 809 C C . ASP A 1 105 ? -2.983 -8.728 -5.689 1.00 80.69 105 ASP A C 1
ATOM 811 O O . ASP A 1 105 ? -3.793 -9.613 -5.411 1.00 80.69 105 ASP A O 1
ATOM 815 N N . VAL A 1 106 ? -1.669 -8.856 -5.450 1.00 77.88 106 VAL A N 1
ATOM 816 C CA . VAL A 1 106 ? -1.076 -10.047 -4.815 1.00 77.88 106 VAL A CA 1
ATOM 817 C C . VAL A 1 106 ? -1.642 -10.250 -3.413 1.00 77.88 106 VAL A C 1
ATOM 819 O O . VAL A 1 106 ? -2.108 -11.342 -3.102 1.00 77.88 106 VAL A O 1
ATOM 822 N N . LEU A 1 107 ? -1.676 -9.205 -2.579 1.00 86.00 107 LEU A N 1
ATOM 823 C CA . LEU A 1 107 ? -2.248 -9.304 -1.232 1.00 86.00 107 LEU A CA 1
ATOM 824 C C . LEU A 1 107 ? -3.711 -9.771 -1.265 1.00 86.00 107 LEU A C 1
ATOM 826 O O . LEU A 1 107 ? -4.099 -10.633 -0.480 1.00 86.00 107 LEU A O 1
ATOM 830 N N . ARG A 1 108 ? -4.521 -9.222 -2.177 1.00 87.75 108 ARG A N 1
ATOM 831 C CA . ARG A 1 108 ? -5.928 -9.610 -2.345 1.00 87.75 108 ARG A CA 1
ATOM 832 C C . ARG A 1 108 ? -6.061 -11.064 -2.814 1.00 87.75 108 ARG A C 1
ATOM 834 O O . ARG A 1 108 ? -6.932 -11.774 -2.319 1.00 87.75 108 ARG A O 1
ATOM 841 N N . GLY A 1 109 ? -5.184 -11.516 -3.710 1.00 80.00 109 GLY A N 1
ATOM 842 C CA . GLY A 1 109 ? -5.122 -12.912 -4.147 1.00 80.00 109 GLY A CA 1
ATOM 843 C C . GLY A 1 109 ? -4.786 -13.881 -3.012 1.00 80.00 109 GLY A C 1
ATOM 844 O O . GLY A 1 109 ? -5.465 -14.892 -2.862 1.00 80.00 109 GLY A O 1
ATOM 845 N N . GLU A 1 110 ? -3.796 -13.542 -2.188 1.00 79.06 110 GLU A N 1
ATOM 846 C CA . GLU A 1 110 ? -3.335 -14.374 -1.066 1.00 79.06 110 GLU A CA 1
ATOM 847 C C . GLU A 1 110 ? -4.346 -14.433 0.084 1.00 79.06 110 GLU A C 1
ATOM 849 O O . GLU A 1 110 ? -4.532 -15.479 0.701 1.00 79.06 110 GLU A O 1
ATOM 854 N N . LEU A 1 111 ? -5.065 -13.337 0.339 1.00 83.25 111 LEU A N 1
ATOM 855 C CA . LEU A 1 111 ? -6.181 -13.342 1.290 1.00 83.25 111 LEU A CA 1
ATOM 856 C C . LEU A 1 111 ? -7.378 -14.163 0.782 1.00 83.25 111 LEU A C 1
ATOM 858 O O . LEU A 1 111 ? -8.206 -14.608 1.578 1.00 83.25 111 LEU A O 1
ATOM 862 N N . GLY A 1 112 ? -7.516 -14.329 -0.537 1.00 81.25 112 GLY A N 1
ATOM 863 C CA . GLY A 1 112 ? -8.651 -15.016 -1.162 1.00 81.25 112 GLY A CA 1
ATOM 864 C C . GLY A 1 112 ? -9.996 -14.295 -0.994 1.00 81.25 112 GLY A C 1
ATOM 865 O O . GLY A 1 112 ? -11.042 -14.860 -1.309 1.00 81.25 112 GLY A O 1
ATOM 866 N N . VAL A 1 113 ? -9.986 -13.056 -0.492 1.00 83.75 113 VAL A N 1
ATOM 867 C CA . VAL A 1 113 ? -11.169 -12.225 -0.220 1.00 83.75 113 VAL A CA 1
ATOM 868 C C . VAL A 1 113 ? -10.914 -10.755 -0.595 1.00 83.75 113 VAL A C 1
ATOM 870 O O . VAL A 1 113 ? -9.758 -10.332 -0.675 1.00 83.75 113 VAL A O 1
ATOM 873 N N . PRO A 1 114 ? -11.963 -9.933 -0.804 1.00 82.69 114 PRO A N 1
ATOM 874 C CA . PRO A 1 114 ? -11.795 -8.557 -1.281 1.00 82.69 114 PRO A CA 1
ATOM 875 C C . PRO A 1 114 ? -11.085 -7.617 -0.286 1.00 82.69 114 PRO A C 1
ATOM 877 O O . PRO A 1 114 ? -11.654 -7.200 0.718 1.00 82.69 114 PRO A O 1
ATOM 880 N N . VAL A 1 115 ? -9.856 -7.200 -0.593 1.00 87.88 115 VAL A N 1
ATOM 881 C CA . VAL A 1 115 ? -9.152 -6.101 0.101 1.00 87.88 115 VAL A CA 1
ATOM 882 C C . VAL A 1 115 ? -9.676 -4.768 -0.406 1.00 87.88 115 VAL A C 1
ATOM 884 O O . VAL A 1 115 ? -9.328 -4.376 -1.509 1.00 87.88 115 VAL A O 1
ATOM 887 N N . GLU A 1 116 ? -10.489 -4.052 0.357 1.00 94.12 116 GLU A N 1
ATOM 888 C CA . GLU A 1 116 ? -11.099 -2.799 -0.110 1.00 94.12 116 GLU A CA 1
ATOM 889 C C . GLU A 1 116 ? -10.171 -1.602 0.111 1.00 94.12 116 GLU A C 1
ATOM 891 O O . GLU A 1 116 ? -9.522 -1.500 1.152 1.00 94.12 116 GLU A O 1
ATOM 896 N N . ILE A 1 117 ? -10.144 -0.656 -0.829 1.00 96.81 117 ILE A N 1
ATOM 897 C CA . ILE A 1 117 ? -9.545 0.655 -0.566 1.00 96.81 117 ILE A CA 1
ATOM 898 C C . ILE A 1 117 ? -10.397 1.374 0.484 1.00 96.81 117 ILE A C 1
ATOM 900 O O . ILE A 1 117 ? -11.624 1.413 0.386 1.00 96.81 117 ILE A O 1
ATOM 904 N N . SER A 1 118 ? -9.754 1.962 1.493 1.00 97.00 118 SER A N 1
ATOM 905 C CA . SER A 1 118 ? -10.459 2.731 2.515 1.00 97.00 118 SER A CA 1
ATOM 906 C C . SER A 1 118 ? -11.231 3.900 1.884 1.00 97.00 118 SER A C 1
ATOM 908 O O . SER A 1 118 ? -10.663 4.648 1.085 1.00 97.00 118 SER A O 1
ATOM 910 N N . PRO A 1 119 ? -12.503 4.132 2.258 1.00 95.38 119 PRO A N 1
ATOM 911 C CA . PRO A 1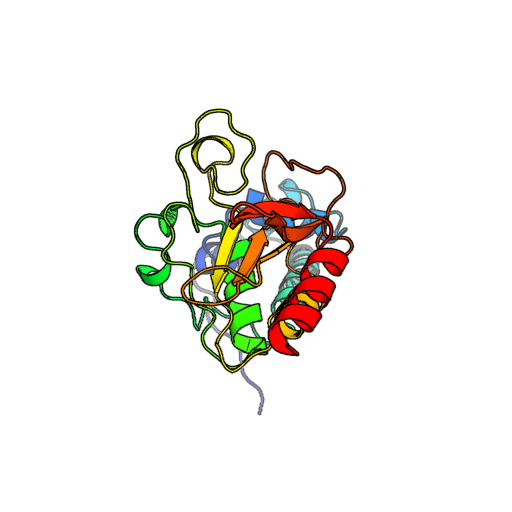 119 ? -13.283 5.255 1.744 1.00 95.38 119 PRO A CA 1
ATOM 912 C C . PRO A 1 119 ? -12.875 6.590 2.387 1.00 95.38 119 PRO A C 1
ATOM 914 O O . PRO A 1 119 ? -13.399 7.643 2.024 1.00 95.38 119 PRO A O 1
ATOM 917 N N . ALA A 1 120 ? -11.976 6.566 3.379 1.00 95.12 120 ALA A N 1
ATOM 918 C CA . ALA A 1 120 ? -11.516 7.767 4.054 1.00 95.12 120 ALA A CA 1
ATOM 919 C C . ALA A 1 120 ? -10.846 8.729 3.064 1.00 95.12 120 ALA A C 1
ATOM 921 O O . ALA A 1 120 ? -10.041 8.337 2.219 1.00 95.12 120 ALA A O 1
ATOM 922 N N . LYS A 1 121 ? -11.132 10.028 3.201 1.00 94.25 121 LYS A N 1
ATOM 923 C CA . LYS A 1 121 ? -10.452 11.049 2.403 1.00 94.25 121 LYS A CA 1
ATOM 924 C C . LYS A 1 121 ? -8.944 10.965 2.651 1.00 94.25 121 LYS A C 1
ATOM 926 O O . LYS A 1 121 ? -8.488 11.139 3.777 1.00 94.25 121 LYS A O 1
ATOM 931 N N . GLY A 1 122 ? -8.184 10.758 1.578 1.00 94.69 122 GLY A N 1
ATOM 932 C CA . GLY A 1 122 ? -6.728 10.637 1.635 1.00 94.69 122 GLY A CA 1
ATOM 933 C C . GLY A 1 122 ? -6.212 9.216 1.863 1.00 94.69 122 GLY A C 1
ATOM 934 O O . GLY A 1 122 ? -5.020 9.070 2.118 1.00 94.69 122 GLY A O 1
ATOM 935 N N . SER A 1 123 ? -7.061 8.193 1.746 1.00 97.06 123 SER A N 1
ATOM 936 C CA . SER A 1 123 ? -6.640 6.785 1.705 1.00 97.06 123 SER A CA 1
ATOM 937 C C . SER A 1 123 ? -5.768 6.437 0.496 1.00 97.06 123 SER A C 1
ATOM 939 O O . SER A 1 123 ? -5.010 5.475 0.525 1.00 97.06 123 SER A O 1
ATOM 941 N N . LEU A 1 124 ? -5.867 7.225 -0.573 1.00 97.50 124 LEU A N 1
ATOM 942 C CA . LEU A 1 124 ? -5.041 7.156 -1.776 1.00 97.50 124 LEU A CA 1
ATOM 943 C C . LEU A 1 124 ? -4.299 8.483 -1.949 1.00 97.50 124 LEU A C 1
ATOM 945 O O . LEU A 1 124 ? -3.862 9.062 -0.959 1.00 97.50 124 LEU A O 1
ATOM 949 N N . GLY A 1 125 ? -4.146 8.971 -3.179 1.00 96.25 125 GLY A N 1
ATOM 950 C CA . GLY A 1 125 ? -3.374 10.169 -3.462 1.00 96.25 125 GLY A CA 1
ATOM 951 C C . GLY A 1 125 ? -3.864 11.410 -2.713 1.00 96.25 125 GLY A C 1
ATOM 952 O O . GLY A 1 125 ? -5.018 11.515 -2.278 1.00 96.25 125 GLY A O 1
ATOM 953 N N . ARG A 1 126 ? -2.950 12.363 -2.540 1.00 96.31 126 ARG A N 1
ATOM 954 C CA . ARG A 1 126 ? -3.211 13.668 -1.940 1.00 96.31 126 ARG A CA 1
ATOM 955 C C . ARG A 1 126 ? -2.392 14.751 -2.630 1.00 96.31 126 ARG A C 1
ATOM 957 O O . ARG A 1 126 ? -1.283 14.508 -3.107 1.00 96.31 126 ARG A O 1
ATOM 964 N N . TRP A 1 127 ? -2.948 15.953 -2.612 1.00 95.06 127 TRP A N 1
ATOM 965 C CA . TRP A 1 127 ? -2.289 17.194 -3.001 1.00 95.06 127 TRP A CA 1
ATOM 966 C C . TRP A 1 127 ? -1.892 17.926 -1.712 1.00 95.06 127 TRP A C 1
ATOM 968 O O . TRP A 1 127 ? -2.732 18.558 -1.073 1.00 95.06 127 TRP A O 1
ATOM 978 N N . GLU A 1 128 ? -0.652 17.731 -1.251 1.00 91.56 128 GLU A N 1
ATOM 979 C CA . GLU A 1 128 ? -0.170 18.214 0.061 1.00 91.56 128 GLU A CA 1
ATOM 980 C C . GLU A 1 128 ? 1.125 19.049 -0.043 1.00 91.56 128 GLU A C 1
ATOM 982 O O . GLU A 1 128 ? 1.847 19.241 0.943 1.00 91.56 128 GLU A O 1
ATOM 987 N N . GLY A 1 129 ? 1.462 19.558 -1.228 1.00 91.19 129 GLY A N 1
ATOM 988 C CA . GLY A 1 129 ? 2.626 20.408 -1.455 1.00 91.19 129 GLY A CA 1
ATOM 989 C C . GLY A 1 129 ? 3.929 19.741 -1.019 1.00 91.19 129 GLY A C 1
ATOM 990 O O . GLY A 1 129 ? 4.326 18.696 -1.529 1.00 91.19 129 GLY A O 1
ATOM 991 N N . ARG A 1 130 ? 4.622 20.345 -0.045 1.00 86.38 130 ARG A N 1
ATOM 992 C CA . ARG A 1 130 ? 5.937 19.877 0.431 1.00 86.38 130 ARG A CA 1
ATOM 993 C C . ARG A 1 130 ? 5.872 18.789 1.509 1.00 86.38 130 ARG A C 1
ATOM 995 O O . ARG A 1 130 ? 6.926 18.390 2.001 1.00 86.38 130 ARG A O 1
ATOM 1002 N N . GLN A 1 131 ? 4.694 18.298 1.894 1.00 89.31 131 GLN A N 1
ATOM 1003 C CA . GLN A 1 131 ? 4.587 17.241 2.910 1.00 89.31 131 GLN A CA 1
ATOM 1004 C C . GLN A 1 131 ? 5.229 15.929 2.439 1.00 89.31 131 GLN A C 1
ATOM 1006 O O . GLN A 1 131 ? 5.230 15.626 1.250 1.00 89.31 131 GLN A O 1
ATOM 1011 N N . GLY A 1 132 ? 5.817 15.162 3.361 1.00 88.31 132 GLY A N 1
ATOM 1012 C CA . GLY A 1 132 ? 6.588 13.942 3.057 1.00 88.31 132 GLY A CA 1
ATOM 1013 C C . GLY A 1 132 ? 5.778 12.644 2.971 1.00 88.31 132 GLY A C 1
ATOM 1014 O O . GLY A 1 132 ? 6.370 11.570 2.997 1.00 88.31 132 GLY A O 1
ATOM 1015 N N . SER A 1 133 ? 4.447 12.732 2.938 1.00 93.94 133 SER A N 1
ATOM 1016 C CA . SER A 1 133 ? 3.555 11.574 2.850 1.00 93.94 133 SER A CA 1
ATOM 1017 C C . SER A 1 133 ? 3.720 10.846 1.517 1.00 93.94 133 SER A C 1
ATOM 1019 O O . SER A 1 133 ? 3.760 11.482 0.470 1.00 93.94 133 SER A O 1
ATOM 1021 N N . LEU A 1 134 ? 3.709 9.513 1.523 1.00 96.38 134 LEU A N 1
ATOM 1022 C CA . LEU A 1 134 ? 3.769 8.718 0.288 1.00 96.38 134 LEU A CA 1
ATOM 1023 C C . LEU A 1 134 ? 2.456 8.681 -0.493 1.00 96.38 134 LEU A C 1
ATOM 1025 O O . LEU A 1 134 ? 2.428 8.215 -1.631 1.00 96.38 134 LEU A O 1
ATOM 1029 N N . HIS A 1 135 ? 1.398 9.245 0.082 1.00 97.94 135 HIS A N 1
ATOM 1030 C CA . HIS A 1 135 ? 0.194 9.599 -0.654 1.00 97.94 135 HIS A CA 1
ATOM 1031 C C . HIS A 1 135 ? 0.381 10.868 -1.511 1.00 97.94 135 HIS A C 1
ATOM 1033 O O . HIS A 1 135 ? -0.441 11.144 -2.379 1.00 97.94 135 HIS A O 1
ATOM 1039 N N . ASN A 1 136 ? 1.427 11.674 -1.280 1.00 96.44 136 ASN A N 1
ATOM 1040 C CA . ASN A 1 136 ? 1.581 12.988 -1.906 1.00 96.44 136 ASN A CA 1
ATOM 1041 C C . ASN A 1 136 ? 2.055 12.890 -3.368 1.00 96.44 136 ASN A C 1
ATOM 1043 O O . ASN A 1 136 ? 3.251 12.762 -3.653 1.00 96.44 136 ASN A O 1
ATOM 1047 N N . VAL A 1 137 ? 1.111 13.015 -4.299 1.00 93.81 137 VAL A N 1
ATOM 1048 C CA . VAL A 1 137 ? 1.373 12.918 -5.742 1.00 93.81 137 VAL A CA 1
ATOM 1049 C C . VAL A 1 137 ? 2.166 14.126 -6.246 1.00 93.81 137 VAL A C 1
ATOM 1051 O O . VAL A 1 137 ? 3.071 13.962 -7.058 1.00 93.81 137 VAL A O 1
ATOM 1054 N N . GLU A 1 138 ? 1.911 15.325 -5.718 1.00 93.00 138 GLU A N 1
ATOM 1055 C CA . GLU A 1 138 ? 2.656 16.550 -6.060 1.00 93.00 138 GLU A CA 1
ATOM 1056 C C . GLU A 1 138 ? 4.158 16.410 -5.787 1.00 93.00 138 GLU A C 1
ATOM 1058 O O . GLU A 1 138 ? 4.991 16.890 -6.557 1.00 93.00 138 GLU A O 1
ATOM 1063 N N . ARG A 1 139 ? 4.515 15.730 -4.694 1.00 91.44 139 ARG A N 1
ATOM 1064 C CA . ARG A 1 139 ? 5.913 15.552 -4.287 1.00 91.44 139 ARG A CA 1
ATOM 1065 C C . ARG A 1 139 ? 6.612 14.410 -5.015 1.00 91.44 139 ARG A C 1
ATOM 1067 O O . ARG A 1 139 ? 7.804 14.512 -5.316 1.00 91.44 139 ARG A O 1
ATOM 1074 N N . HIS A 1 140 ? 5.905 13.305 -5.235 1.00 84.38 140 HIS A N 1
ATOM 1075 C CA . HIS A 1 140 ? 6.509 12.057 -5.703 1.00 84.38 140 HIS A CA 1
ATOM 1076 C C . HIS A 1 140 ? 6.207 11.737 -7.174 1.00 84.38 140 HIS A C 1
ATOM 1078 O O . HIS A 1 140 ? 6.752 10.768 -7.706 1.00 84.38 140 HIS A O 1
ATOM 1084 N N . GLY A 1 141 ? 5.345 12.520 -7.826 1.00 86.56 141 GLY A N 1
ATOM 1085 C CA . GLY A 1 141 ? 4.844 12.304 -9.187 1.00 86.56 141 GLY A CA 1
ATOM 1086 C C . GLY A 1 141 ? 3.787 11.200 -9.295 1.00 86.56 141 GLY A C 1
ATOM 1087 O O . GLY A 1 141 ? 2.998 11.207 -10.231 1.00 86.56 141 GLY A O 1
ATOM 1088 N N . LEU A 1 142 ? 3.753 10.274 -8.332 1.00 86.50 142 LEU A N 1
ATOM 1089 C CA . LEU A 1 142 ? 2.800 9.172 -8.216 1.00 86.50 142 LEU A CA 1
ATOM 1090 C C . LEU A 1 142 ? 2.421 8.964 -6.741 1.00 86.50 142 LEU A C 1
ATOM 1092 O O . LEU A 1 142 ? 3.136 9.398 -5.838 1.00 86.50 142 LEU A O 1
ATOM 1096 N N . CYS A 1 143 ? 1.316 8.267 -6.497 1.00 94.38 143 CYS A N 1
ATOM 1097 C CA . CYS A 1 143 ? 0.879 7.793 -5.192 1.00 94.38 143 CYS A CA 1
ATOM 1098 C C . CYS A 1 143 ? 1.543 6.446 -4.888 1.00 94.38 143 CYS A C 1
ATOM 1100 O O . CYS A 1 143 ? 1.306 5.454 -5.581 1.00 94.38 143 CYS A O 1
ATOM 1102 N N . TYR A 1 144 ? 2.375 6.413 -3.848 1.00 94.25 144 TYR A N 1
ATOM 1103 C CA . TYR A 1 144 ? 3.144 5.235 -3.428 1.00 94.25 144 TYR A CA 1
ATOM 1104 C C . TYR A 1 144 ? 2.574 4.556 -2.185 1.00 94.25 144 TYR A C 1
ATOM 1106 O O . TYR A 1 144 ? 3.165 3.575 -1.735 1.00 94.25 144 TYR A O 1
ATOM 1114 N N . ALA A 1 145 ? 1.455 5.042 -1.645 1.00 98.25 145 ALA A N 1
ATOM 1115 C CA . ALA A 1 145 ? 0.769 4.454 -0.502 1.00 98.25 145 ALA A CA 1
ATOM 1116 C C . ALA A 1 145 ? -0.728 4.239 -0.761 1.00 98.25 145 ALA A C 1
ATOM 1118 O O . ALA A 1 145 ? -1.344 4.967 -1.541 1.00 98.25 145 ALA A O 1
ATOM 1119 N N . ALA A 1 146 ? -1.299 3.246 -0.088 1.00 98.44 146 ALA A N 1
ATOM 1120 C CA . ALA A 1 146 ? -2.731 3.010 -0.023 1.00 98.44 146 ALA A CA 1
ATOM 1121 C C . ALA A 1 146 ? -3.128 2.568 1.387 1.00 98.44 146 ALA A C 1
ATOM 1123 O O . ALA A 1 146 ? -2.472 1.718 1.993 1.00 98.44 146 ALA A O 1
ATOM 1124 N N . ASP A 1 147 ? -4.234 3.116 1.871 1.00 98.56 147 ASP A N 1
ATOM 1125 C CA . ASP A 1 147 ? -4.911 2.653 3.072 1.00 98.56 147 ASP A CA 1
ATOM 1126 C C . ASP A 1 147 ? -6.007 1.672 2.649 1.00 98.56 147 ASP A C 1
ATOM 1128 O O . ASP A 1 147 ? -6.929 2.030 1.909 1.00 98.56 147 ASP A O 1
ATOM 1132 N N . VAL A 1 148 ? -5.908 0.430 3.112 1.00 98.00 148 VAL A N 1
ATOM 1133 C CA . VAL A 1 148 ? -6.826 -0.657 2.764 1.00 98.00 148 VAL A CA 1
ATOM 1134 C C . VAL A 1 148 ? -7.523 -1.211 3.993 1.00 98.00 148 VAL A C 1
ATOM 1136 O O . VAL A 1 148 ? -6.978 -1.207 5.095 1.00 98.00 148 VAL A O 1
ATOM 1139 N N . LEU A 1 149 ? -8.739 -1.706 3.807 1.00 97.44 149 LEU A N 1
ATOM 1140 C CA . LEU A 1 149 ? -9.556 -2.299 4.851 1.00 97.44 149 LEU A CA 1
ATOM 1141 C C . LEU A 1 149 ? -9.552 -3.816 4.719 1.00 97.44 149 LEU A C 1
ATOM 1143 O O . LEU A 1 149 ? -9.927 -4.362 3.675 1.00 97.44 149 LEU A O 1
ATOM 1147 N N . ILE A 1 150 ? -9.214 -4.495 5.810 1.00 95.44 150 ILE A N 1
ATOM 1148 C CA . ILE A 1 150 ? -9.168 -5.955 5.872 1.00 95.44 150 ILE A CA 1
ATOM 1149 C C . ILE A 1 150 ? -10.586 -6.496 6.070 1.00 95.44 150 ILE A C 1
ATOM 1151 O O . ILE A 1 150 ? -11.304 -5.972 6.925 1.00 95.44 150 ILE A O 1
ATOM 1155 N N . PRO A 1 151 ? -11.032 -7.488 5.279 1.00 90.69 151 PRO A N 1
ATOM 1156 C CA . PRO A 1 151 ? -12.346 -8.109 5.435 1.00 90.69 151 PRO A CA 1
ATOM 1157 C C . PRO A 1 151 ? -12.638 -8.537 6.864 1.00 90.69 151 PRO A C 1
ATOM 1159 O O . PRO A 1 151 ? -11.765 -9.042 7.553 1.00 90.69 151 PRO A O 1
ATOM 1162 N N . ALA A 1 152 ? -13.894 -8.397 7.293 1.00 87.88 152 ALA A N 1
ATOM 1163 C CA . ALA A 1 152 ? -14.307 -8.772 8.647 1.00 87.88 152 ALA A CA 1
ATOM 1164 C C . ALA A 1 152 ? -14.085 -10.264 8.964 1.00 87.88 152 ALA A C 1
ATOM 1166 O O . ALA A 1 152 ? -14.003 -10.636 10.127 1.00 87.88 152 ALA A O 1
ATOM 1167 N N . SER A 1 153 ? -13.981 -11.112 7.937 1.00 89.25 153 SER A N 1
ATOM 1168 C CA . SER A 1 153 ? -13.660 -12.534 8.068 1.00 89.25 153 SER A CA 1
ATOM 1169 C C . SER A 1 153 ? -12.168 -12.821 8.272 1.00 89.25 153 SER A C 1
ATOM 1171 O O . SER A 1 153 ? -11.806 -13.989 8.361 1.00 89.25 153 SER A O 1
ATOM 1173 N N . TRP A 1 154 ? -11.310 -11.795 8.298 1.00 91.31 154 TRP A N 1
ATOM 1174 C CA . TRP A 1 154 ? -9.863 -11.923 8.449 1.00 91.31 154 TRP A CA 1
ATOM 1175 C C . TRP A 1 154 ? -9.351 -11.130 9.658 1.00 91.31 154 TRP A C 1
ATOM 1177 O O . TRP A 1 154 ? -9.614 -9.926 9.757 1.00 91.31 154 TRP A O 1
ATOM 1187 N N . PRO A 1 155 ? -8.575 -11.762 10.554 1.00 92.94 155 PRO A N 1
ATOM 1188 C CA . PRO A 1 155 ? -7.878 -11.054 11.619 1.00 92.94 155 PRO A CA 1
ATOM 1189 C C . PRO A 1 155 ? -6.859 -10.053 11.049 1.00 92.94 155 PRO A C 1
ATOM 1191 O O . PRO A 1 155 ? -6.118 -10.344 10.106 1.00 92.94 155 PRO A O 1
ATOM 1194 N N . VAL A 1 156 ? -6.829 -8.834 11.597 1.00 94.25 156 VAL A N 1
ATOM 1195 C CA . VAL A 1 156 ? -5.956 -7.759 11.083 1.00 94.25 156 VAL A CA 1
ATOM 1196 C C . VAL A 1 156 ? -4.469 -8.033 11.341 1.00 94.25 156 VAL A C 1
ATOM 1198 O O . VAL A 1 156 ? -3.618 -7.606 10.563 1.00 94.25 156 VAL A O 1
ATOM 1201 N N . ASP A 1 157 ? -4.150 -8.753 12.413 1.00 95.56 157 ASP A N 1
ATOM 1202 C CA . ASP A 1 157 ? -2.809 -9.243 12.727 1.00 95.56 157 ASP A CA 1
ATOM 1203 C C . ASP A 1 157 ? -2.335 -10.272 11.699 1.00 95.56 157 ASP A C 1
ATOM 1205 O O . ASP A 1 157 ? -1.243 -10.115 11.150 1.00 95.56 157 ASP A O 1
ATOM 1209 N N . GLU A 1 158 ? -3.166 -11.258 11.357 1.00 95.56 158 GLU A N 1
ATOM 1210 C CA . GLU A 1 158 ? -2.856 -12.220 10.293 1.00 95.56 158 GLU A CA 1
ATOM 1211 C C . GLU A 1 158 ? -2.638 -11.518 8.948 1.00 95.56 158 GLU A C 1
ATOM 1213 O O . GLU A 1 158 ? -1.646 -11.781 8.267 1.00 95.56 158 GLU A O 1
ATOM 1218 N N . ALA A 1 159 ? -3.492 -10.551 8.595 1.00 95.88 159 ALA A N 1
ATOM 1219 C CA . ALA A 1 159 ? -3.316 -9.757 7.380 1.00 95.88 159 ALA A CA 1
ATOM 1220 C C . ALA A 1 159 ? -2.020 -8.922 7.399 1.00 95.88 159 ALA A C 1
ATOM 1222 O O . ALA A 1 159 ? -1.340 -8.802 6.376 1.00 95.88 159 ALA A O 1
ATOM 1223 N N . PHE A 1 160 ? -1.644 -8.361 8.554 1.00 97.50 160 PHE A N 1
ATOM 1224 C CA . PHE A 1 160 ? -0.376 -7.650 8.726 1.00 97.50 160 PHE A CA 1
ATOM 1225 C C . PHE A 1 160 ? 0.825 -8.585 8.525 1.00 97.50 160 PHE A C 1
ATOM 1227 O O . PHE A 1 160 ? 1.752 -8.248 7.778 1.00 97.50 160 PHE A O 1
ATOM 1234 N N . PHE A 1 161 ? 0.816 -9.762 9.159 1.00 95.62 161 PHE A N 1
ATOM 1235 C CA . PHE A 1 161 ? 1.895 -10.742 9.024 1.00 95.62 161 PHE A CA 1
ATOM 1236 C C . PHE A 1 161 ? 1.977 -11.311 7.611 1.00 95.62 161 PHE A C 1
ATOM 1238 O O . PHE A 1 161 ? 3.086 -11.488 7.104 1.00 95.62 161 PHE A O 1
ATOM 1245 N N . LEU A 1 162 ? 0.840 -11.505 6.939 1.00 90.38 162 LEU A N 1
ATOM 1246 C CA . LEU A 1 162 ? 0.796 -11.858 5.525 1.00 90.38 162 LEU A CA 1
ATOM 1247 C C . LEU A 1 162 ? 1.457 -10.767 4.677 1.00 90.38 162 LEU A C 1
ATOM 1249 O O . LEU A 1 162 ? 2.433 -11.049 3.986 1.00 90.38 162 LEU A O 1
ATOM 1253 N N . ALA A 1 163 ? 1.018 -9.509 4.787 1.00 92.44 163 ALA A N 1
ATOM 1254 C CA . ALA A 1 163 ? 1.601 -8.392 4.037 1.00 92.44 163 ALA A CA 1
ATOM 1255 C C . ALA A 1 163 ? 3.118 -8.252 4.276 1.00 92.44 163 ALA A C 1
ATOM 1257 O O . ALA A 1 163 ? 3.885 -7.982 3.345 1.00 92.44 163 ALA A O 1
ATOM 1258 N N . GLN A 1 164 ? 3.573 -8.485 5.512 1.00 87.44 164 GLN A N 1
ATOM 1259 C CA . GLN A 1 164 ? 4.993 -8.523 5.854 1.00 87.44 164 GLN A CA 1
ATOM 1260 C C . GLN A 1 164 ? 5.707 -9.748 5.261 1.00 87.44 164 GLN A C 1
ATOM 1262 O O . GLN A 1 164 ? 6.877 -9.647 4.877 1.00 87.44 164 GLN A O 1
ATOM 1267 N N . GLY A 1 165 ? 5.046 -10.902 5.216 1.00 76.25 165 GLY A N 1
ATOM 1268 C CA . GLY A 1 165 ? 5.544 -12.163 4.671 1.00 76.25 165 GLY A CA 1
ATOM 1269 C C . GLY A 1 165 ? 5.744 -12.125 3.160 1.00 76.25 165 GLY A C 1
ATOM 1270 O O . GLY A 1 165 ? 6.732 -12.677 2.684 1.00 76.25 165 GLY A O 1
ATOM 1271 N N . LEU A 1 166 ? 4.902 -11.382 2.435 1.00 76.69 166 LEU A N 1
ATOM 1272 C CA . LEU A 1 166 ? 5.000 -11.225 0.978 1.00 76.69 166 LEU A CA 1
ATOM 1273 C C . LEU A 1 166 ? 6.299 -10.552 0.522 1.00 76.69 166 LEU A C 1
ATOM 1275 O O . LEU A 1 166 ? 6.719 -10.742 -0.613 1.00 76.69 166 LEU A O 1
ATOM 1279 N N . LYS A 1 167 ? 6.954 -9.763 1.387 1.00 79.00 167 LYS A N 1
ATOM 1280 C CA . LYS A 1 167 ? 8.177 -9.007 1.046 1.00 79.00 167 LYS A CA 1
ATOM 1281 C C . LYS A 1 167 ? 8.016 -8.166 -0.227 1.00 79.00 167 LYS A C 1
ATOM 1283 O O . LYS A 1 167 ? 8.951 -8.048 -1.014 1.00 79.00 167 LYS A O 1
ATOM 1288 N N . ILE A 1 168 ? 6.848 -7.541 -0.386 1.00 80.06 168 ILE A N 1
ATOM 1289 C CA . ILE A 1 168 ? 6.532 -6.619 -1.489 1.00 80.06 168 ILE A CA 1
ATOM 1290 C C . ILE A 1 168 ? 6.515 -5.167 -0.994 1.00 80.06 168 ILE A C 1
ATOM 1292 O O . ILE A 1 168 ? 7.125 -4.279 -1.591 1.00 80.06 168 ILE A O 1
ATOM 1296 N N . PHE A 1 169 ? 5.851 -4.920 0.134 1.00 87.25 169 PHE A N 1
ATOM 1297 C CA . PHE A 1 169 ? 5.723 -3.585 0.710 1.00 87.25 169 PHE A CA 1
ATOM 1298 C C . PHE A 1 169 ? 6.954 -3.216 1.535 1.00 87.25 169 PHE A C 1
ATOM 1300 O O . PHE A 1 169 ? 7.514 -4.038 2.255 1.00 87.25 169 PHE A O 1
ATOM 1307 N N . SER A 1 170 ? 7.366 -1.953 1.453 1.00 88.94 170 SER A N 1
ATOM 1308 C CA . SER A 1 170 ? 8.501 -1.407 2.217 1.00 88.94 170 SER A CA 1
ATOM 1309 C C . SER A 1 170 ? 8.074 -0.533 3.397 1.00 88.94 170 SER A C 1
ATOM 1311 O O . SER A 1 170 ? 8.918 -0.161 4.218 1.00 88.94 170 SER A O 1
ATOM 1313 N N . GLY A 1 171 ? 6.784 -0.221 3.492 1.00 96.81 171 GLY A N 1
ATOM 1314 C CA . GLY A 1 171 ? 6.148 0.344 4.669 1.00 96.81 171 GLY A CA 1
ATOM 1315 C C . GLY A 1 171 ? 4.802 -0.327 4.913 1.00 96.81 171 GLY A C 1
ATOM 1316 O O . GLY A 1 171 ? 4.025 -0.504 3.976 1.00 96.81 171 GLY A O 1
ATOM 1317 N N . ILE A 1 172 ? 4.573 -0.748 6.156 1.00 98.50 172 ILE A N 1
ATOM 1318 C CA . ILE A 1 172 ? 3.368 -1.459 6.584 1.00 98.50 172 ILE A CA 1
ATOM 1319 C C . ILE A 1 172 ? 2.913 -0.867 7.921 1.00 98.50 172 ILE A C 1
ATOM 1321 O O . ILE A 1 172 ? 3.580 -1.029 8.945 1.00 98.50 172 ILE A O 1
ATOM 1325 N N . GLY A 1 173 ? 1.782 -0.173 7.912 1.00 98.44 173 GLY A N 1
ATOM 1326 C CA . GLY A 1 173 ? 1.114 0.322 9.110 1.00 98.44 173 GLY A CA 1
ATOM 1327 C C . GLY A 1 173 ? -0.112 -0.525 9.438 1.00 98.44 173 GLY A C 1
ATOM 1328 O O . GLY A 1 173 ? -0.847 -0.879 8.523 1.00 98.44 173 GLY A O 1
ATOM 1329 N N . VAL A 1 174 ? -0.370 -0.824 10.712 1.00 98.38 174 VAL A N 1
ATOM 1330 C CA . VAL A 1 174 ? -1.592 -1.526 11.148 1.00 98.38 174 VAL A CA 1
ATOM 1331 C C . VAL A 1 174 ? -2.513 -0.628 11.970 1.00 98.38 174 VAL A C 1
ATOM 1333 O O . VAL A 1 174 ? -2.073 0.059 12.894 1.00 98.38 174 VAL A O 1
ATOM 1336 N N . TYR A 1 175 ? -3.803 -0.635 11.631 1.00 97.56 175 TYR A N 1
ATOM 1337 C CA . TYR A 1 175 ? -4.805 0.261 12.205 1.00 97.56 175 TYR A CA 1
ATOM 1338 C C . TYR A 1 175 ? -6.071 -0.516 12.583 1.00 97.56 175 TYR A C 1
ATOM 1340 O O . TYR A 1 175 ? -7.045 -0.550 11.822 1.00 97.56 175 TYR A O 1
ATOM 1348 N N . PRO A 1 176 ? -6.085 -1.143 13.771 1.00 94.81 176 PRO A N 1
ATOM 1349 C CA . PRO A 1 176 ? -7.174 -2.037 14.162 1.00 94.81 176 PRO A CA 1
ATOM 1350 C C . PRO A 1 176 ? -8.529 -1.336 14.339 1.00 94.81 176 PRO A C 1
ATOM 1352 O O . PRO A 1 176 ? -9.581 -1.911 14.084 1.00 94.81 176 PRO A O 1
ATOM 1355 N N . PHE A 1 177 ? -8.517 -0.054 14.710 1.00 93.38 177 PHE A N 1
ATOM 1356 C CA . PHE A 1 177 ? -9.727 0.712 15.029 1.00 93.38 177 PHE A CA 1
ATOM 1357 C C . PHE A 1 177 ? -10.255 1.583 13.881 1.00 93.38 177 PHE A C 1
ATOM 1359 O O . PHE A 1 177 ? -11.153 2.413 14.109 1.00 93.38 177 PHE A O 1
ATOM 1366 N N . TRP A 1 178 ? -9.686 1.460 12.676 1.00 95.06 178 TRP A N 1
ATOM 1367 C CA . TRP A 1 178 ? -10.221 2.135 11.495 1.00 95.06 178 TRP A CA 1
ATOM 1368 C C . TRP A 1 178 ? -11.678 1.741 11.243 1.00 95.06 178 TRP A C 1
ATOM 1370 O O . TRP A 1 178 ? -12.193 0.742 11.751 1.00 95.06 178 TRP A O 1
ATOM 1380 N N . LYS A 1 179 ? -12.378 2.607 10.511 1.00 92.75 179 LYS A N 1
ATOM 1381 C CA . LYS A 1 179 ? -13.787 2.428 10.171 1.00 92.75 179 LYS A CA 1
ATOM 1382 C C . LYS A 1 179 ? -13.952 2.406 8.651 1.00 92.75 179 LYS A C 1
ATOM 1384 O O . LYS A 1 179 ? -13.242 3.145 7.972 1.00 92.75 179 LYS A O 1
ATOM 1389 N N . PRO A 1 180 ? -14.889 1.596 8.120 1.00 93.81 180 PRO A N 1
ATOM 1390 C CA . PRO A 1 180 ? -15.840 0.729 8.835 1.00 93.81 180 PRO A CA 1
ATOM 1391 C C . PRO A 1 180 ? -15.229 -0.494 9.542 1.00 93.81 180 PRO A C 1
ATOM 1393 O O . PRO A 1 180 ? -15.884 -1.064 10.409 1.00 93.81 180 PRO A O 1
ATOM 1396 N N . ARG A 1 181 ? -13.982 -0.860 9.233 1.00 93.88 181 ARG A N 1
ATOM 1397 C CA . ARG A 1 181 ? -13.285 -2.014 9.816 1.00 93.88 181 ARG A CA 1
ATOM 1398 C C . ARG A 1 181 ? -11.780 -1.763 9.924 1.00 93.88 181 ARG A C 1
ATOM 1400 O O . ARG A 1 181 ? -11.280 -0.775 9.385 1.00 93.88 181 ARG A O 1
ATOM 1407 N N . ALA A 1 182 ? -11.087 -2.669 10.606 1.00 95.75 182 ALA A N 1
ATOM 1408 C CA . ALA A 1 182 ? -9.637 -2.661 10.723 1.00 95.75 182 ALA A CA 1
ATOM 1409 C C . ALA A 1 182 ? -8.956 -2.620 9.345 1.00 95.75 182 ALA A C 1
ATOM 1411 O O . ALA A 1 182 ? -9.484 -3.128 8.351 1.00 95.75 182 ALA A O 1
ATOM 1412 N N . GLY A 1 183 ? -7.774 -2.018 9.282 1.00 97.50 183 GLY A N 1
ATOM 1413 C CA . GLY A 1 183 ? -7.073 -1.843 8.020 1.00 97.50 183 GLY A CA 1
ATOM 1414 C C . GLY A 1 183 ? -5.565 -1.774 8.148 1.00 97.50 183 GLY A C 1
ATOM 1415 O O . GLY A 1 183 ? -5.004 -1.752 9.248 1.00 97.50 183 GLY A O 1
ATOM 1416 N N . LEU A 1 184 ? -4.925 -1.736 6.986 1.00 98.50 184 LEU A N 1
ATOM 1417 C CA . LEU A 1 184 ? -3.489 -1.584 6.828 1.00 98.50 184 LEU A CA 1
ATOM 1418 C C . LEU A 1 184 ? -3.193 -0.346 5.986 1.00 98.50 184 LEU A C 1
ATOM 1420 O O . LEU A 1 184 ? -3.872 -0.077 4.999 1.00 98.50 184 LEU A O 1
ATOM 1424 N N . HIS A 1 185 ? -2.132 0.362 6.341 1.00 98.56 185 HIS A N 1
ATOM 1425 C CA . HIS A 1 185 ? -1.439 1.252 5.421 1.00 98.56 185 HIS A CA 1
ATOM 1426 C C . HIS A 1 185 ? -0.336 0.461 4.730 1.00 98.56 185 HIS A C 1
ATOM 1428 O O . HIS A 1 185 ? 0.478 -0.175 5.404 1.00 98.56 185 HIS A O 1
ATOM 1434 N N . LEU A 1 186 ? -0.268 0.533 3.408 1.00 98.44 186 LEU A N 1
ATOM 1435 C CA . LEU A 1 186 ? 0.715 -0.187 2.608 1.00 98.44 186 LEU A CA 1
ATOM 1436 C C . LEU A 1 186 ? 1.400 0.779 1.654 1.00 98.44 186 LEU A C 1
ATOM 1438 O O . LEU A 1 186 ? 0.733 1.463 0.879 1.00 98.44 186 LEU A O 1
ATOM 1442 N N . ASP A 1 187 ? 2.732 0.817 1.685 1.00 97.50 187 ASP A N 1
ATOM 1443 C CA . ASP A 1 187 ? 3.502 1.687 0.804 1.00 97.50 187 ASP A CA 1
ATOM 1444 C C . ASP A 1 187 ? 4.738 1.038 0.174 1.00 97.50 187 ASP A C 1
ATOM 1446 O O . ASP A 1 187 ? 5.352 0.083 0.674 1.00 97.50 187 ASP A O 1
ATOM 1450 N N . MET A 1 188 ? 5.137 1.637 -0.946 1.00 87.69 188 MET A N 1
ATOM 1451 C CA . MET A 1 188 ? 6.351 1.326 -1.689 1.00 87.69 188 MET A CA 1
ATOM 1452 C C . MET A 1 188 ? 7.381 2.452 -1.577 1.00 87.69 188 MET A C 1
ATOM 1454 O O . MET A 1 188 ? 7.937 2.902 -2.579 1.00 87.69 188 MET A O 1
ATOM 1458 N N . ARG A 1 189 ? 7.679 2.904 -0.350 1.00 90.12 189 ARG A N 1
ATOM 1459 C CA . ARG A 1 189 ? 8.728 3.907 -0.075 1.00 90.12 189 ARG A CA 1
ATOM 1460 C C . ARG A 1 189 ? 10.080 3.650 -0.731 1.00 90.12 189 ARG A C 1
ATOM 1462 O O . ARG A 1 189 ? 10.799 4.601 -1.016 1.00 90.12 189 ARG A O 1
ATOM 1469 N N . HIS A 1 190 ? 10.426 2.388 -0.977 1.00 81.25 190 HIS A N 1
ATOM 1470 C CA . HIS A 1 190 ? 11.657 2.009 -1.673 1.00 81.25 190 HIS A CA 1
ATOM 1471 C C . HIS A 1 190 ? 11.659 2.363 -3.174 1.00 81.25 190 HIS A C 1
ATOM 1473 O O . HIS A 1 190 ? 12.727 2.437 -3.776 1.00 81.25 190 HIS A O 1
ATOM 1479 N N . LEU A 1 191 ? 10.485 2.587 -3.775 1.00 76.50 191 LEU A N 1
ATOM 1480 C CA . LEU A 1 191 ? 10.324 3.019 -5.168 1.00 76.50 191 LEU A CA 1
ATOM 1481 C C . LEU A 1 191 ? 10.114 4.530 -5.298 1.00 76.50 191 LEU A C 1
ATOM 1483 O O . LEU A 1 191 ? 10.325 5.086 -6.376 1.00 76.50 191 LEU A O 1
ATOM 1487 N N . ALA A 1 192 ? 9.699 5.200 -4.221 1.00 78.81 192 ALA A N 1
ATOM 1488 C CA . ALA A 1 192 ? 9.460 6.634 -4.235 1.00 78.81 192 ALA A CA 1
ATOM 1489 C C . ALA A 1 192 ? 10.765 7.407 -4.521 1.00 78.81 192 ALA A C 1
ATOM 1491 O O . ALA A 1 192 ? 11.812 7.069 -3.961 1.00 78.81 192 ALA A O 1
ATOM 1492 N N . PRO A 1 193 ? 10.727 8.502 -5.310 1.00 76.94 193 PRO A N 1
ATOM 1493 C CA . PRO A 1 193 ? 11.910 9.327 -5.574 1.00 76.94 193 PRO A CA 1
ATOM 1494 C C . PRO A 1 193 ? 12.580 9.861 -4.305 1.00 76.94 193 PRO A C 1
ATOM 1496 O O . PRO A 1 193 ? 13.781 10.114 -4.284 1.00 76.94 193 PRO A O 1
ATOM 1499 N N . GLN A 1 194 ? 11.788 10.051 -3.250 1.00 83.50 194 GLN A N 1
ATOM 1500 C CA . GLN A 1 194 ? 12.237 10.496 -1.940 1.00 83.50 194 GLN A CA 1
ATOM 1501 C C . GLN A 1 194 ? 11.683 9.521 -0.906 1.00 83.50 194 GLN A C 1
ATOM 1503 O O . GLN A 1 194 ? 10.508 9.591 -0.553 1.00 83.50 194 GLN A O 1
ATOM 1508 N N . ASN A 1 195 ? 12.530 8.603 -0.446 1.00 79.25 195 ASN A N 1
ATOM 1509 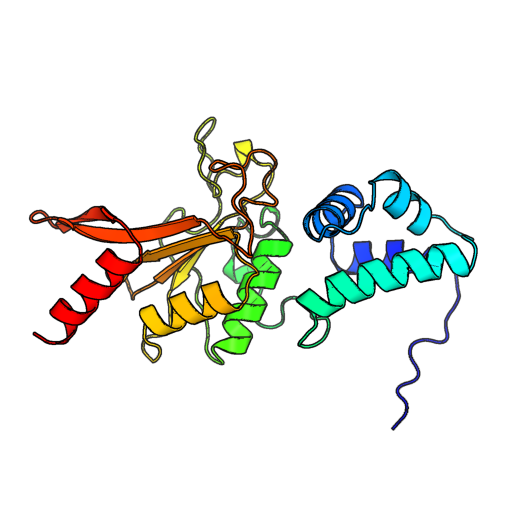C CA . ASN A 1 195 ? 12.168 7.650 0.594 1.00 79.25 195 ASN A CA 1
ATOM 1510 C C . ASN A 1 195 ? 12.205 8.353 1.968 1.00 79.25 195 ASN A C 1
ATOM 1512 O O . ASN A 1 195 ? 13.288 8.771 2.388 1.00 79.25 195 ASN A O 1
ATOM 1516 N N . PRO A 1 196 ? 11.072 8.482 2.687 1.00 84.19 196 PRO A N 1
ATOM 1517 C CA . PRO A 1 196 ? 11.030 9.136 3.998 1.00 84.19 196 PRO A CA 1
ATOM 1518 C C . PRO A 1 196 ? 11.825 8.385 5.075 1.00 84.19 196 PRO A C 1
ATOM 1520 O O . PRO A 1 196 ? 12.166 8.963 6.102 1.00 84.19 196 PRO A O 1
ATOM 1523 N N . THR A 1 197 ? 12.146 7.108 4.852 1.00 84.69 197 THR A N 1
ATOM 1524 C CA . THR A 1 197 ? 12.983 6.297 5.745 1.00 84.69 197 THR A CA 1
ATOM 1525 C C . THR A 1 197 ? 14.045 5.552 4.930 1.00 84.69 197 THR A C 1
ATOM 1527 O O . THR A 1 197 ? 13.830 4.395 4.542 1.00 84.69 197 THR A O 1
ATOM 1530 N N . PRO A 1 198 ? 15.189 6.197 4.642 1.00 79.62 198 PRO A N 1
ATOM 1531 C CA . PRO A 1 198 ? 16.268 5.597 3.865 1.00 79.62 198 PRO A CA 1
ATOM 1532 C C . PRO A 1 198 ? 16.687 4.219 4.399 1.00 79.62 198 PRO A C 1
ATOM 1534 O O . PRO A 1 198 ? 16.739 3.992 5.606 1.00 79.62 198 PRO A O 1
ATOM 1537 N N . GLY A 1 199 ? 16.965 3.282 3.488 1.00 74.12 199 GLY A N 1
ATOM 1538 C CA . GLY A 1 199 ? 17.370 1.909 3.821 1.00 74.12 199 GLY A CA 1
ATOM 1539 C C . GLY A 1 199 ? 16.218 0.932 4.083 1.00 74.12 199 GLY A C 1
ATOM 1540 O O . GLY A 1 199 ? 16.457 -0.272 4.175 1.00 74.12 199 GLY A O 1
ATOM 1541 N N . ARG A 1 200 ? 14.968 1.408 4.156 1.00 82.44 200 ARG A N 1
ATOM 1542 C CA . ARG A 1 200 ? 13.791 0.534 4.274 1.00 82.44 200 ARG A CA 1
ATOM 1543 C C . ARG A 1 200 ? 13.397 -0.022 2.917 1.00 82.44 200 ARG A C 1
ATOM 1545 O O . ARG A 1 200 ? 13.184 0.722 1.961 1.00 82.44 200 ARG A O 1
ATOM 1552 N N . VAL A 1 201 ? 13.314 -1.344 2.867 1.00 79.81 201 VAL A N 1
ATOM 1553 C CA . VAL A 1 201 ? 13.119 -2.162 1.665 1.00 79.81 201 VAL A CA 1
ATOM 1554 C C . VAL A 1 201 ? 12.161 -3.303 1.993 1.00 79.81 201 VAL A C 1
ATOM 1556 O O . VAL A 1 201 ? 11.964 -3.584 3.172 1.00 79.81 201 VAL A O 1
ATOM 1559 N N . PRO A 1 202 ? 11.606 -4.027 1.012 1.00 80.94 202 PRO A N 1
ATOM 1560 C CA . PRO A 1 202 ? 10.605 -5.052 1.308 1.00 80.94 202 PRO A CA 1
ATOM 1561 C C . PRO A 1 202 ? 11.073 -6.201 2.219 1.00 80.94 202 PRO A C 1
ATOM 1563 O O . PRO A 1 202 ? 10.289 -6.779 2.966 1.00 80.94 202 PRO A O 1
ATOM 1566 N N . ARG A 1 203 ? 12.381 -6.503 2.237 1.00 73.56 203 ARG A N 1
ATOM 1567 C CA . ARG A 1 203 ? 12.971 -7.481 3.174 1.00 73.56 203 ARG A CA 1
ATOM 1568 C C . ARG A 1 203 ? 13.109 -6.968 4.611 1.00 73.56 203 ARG A C 1
ATOM 1570 O O . ARG A 1 203 ? 13.215 -7.772 5.529 1.00 73.56 203 ARG A O 1
ATOM 1577 N N . SER A 1 204 ? 13.136 -5.651 4.796 1.00 79.94 204 SER A N 1
ATOM 1578 C CA . SER A 1 204 ? 13.244 -4.972 6.091 1.00 79.94 204 SER A CA 1
ATOM 1579 C C . SER A 1 204 ? 12.354 -3.724 6.066 1.00 79.94 204 SER A C 1
ATOM 1581 O O . SER A 1 204 ? 12.857 -2.592 5.973 1.00 79.94 204 SER A O 1
ATOM 1583 N N . PRO A 1 205 ? 11.023 -3.922 6.027 1.00 89.81 205 PRO A N 1
ATOM 1584 C CA . PRO A 1 205 ? 10.091 -2.822 5.867 1.00 89.81 205 PRO A CA 1
ATOM 1585 C C . PRO A 1 205 ? 10.077 -1.955 7.123 1.00 89.81 205 PRO A C 1
ATOM 1587 O O . PRO A 1 205 ? 10.394 -2.402 8.228 1.00 89.81 205 PRO A O 1
ATOM 1590 N N . SER A 1 206 ? 9.679 -0.699 6.966 1.00 96.50 206 SER A N 1
ATOM 1591 C CA . SER A 1 206 ? 9.220 0.077 8.113 1.00 96.50 206 SER A CA 1
ATOM 1592 C C . SER A 1 206 ? 7.878 -0.470 8.570 1.00 96.50 206 SER A C 1
ATOM 1594 O O . SER A 1 206 ? 6.970 -0.618 7.757 1.00 96.50 206 SER A O 1
ATOM 1596 N N . THR A 1 207 ? 7.739 -0.719 9.866 1.00 97.81 207 THR A N 1
ATOM 1597 C CA . THR A 1 207 ? 6.479 -1.170 10.458 1.00 97.81 207 THR A CA 1
ATOM 1598 C C . THR A 1 207 ? 6.067 -0.256 11.592 1.00 97.81 207 THR A C 1
ATOM 1600 O O . THR A 1 207 ? 6.899 0.097 12.430 1.00 97.81 207 THR A O 1
ATOM 1603 N N . TRP A 1 208 ? 4.794 0.096 11.643 1.00 98.25 208 TRP A N 1
ATOM 1604 C CA . TRP A 1 208 ? 4.210 0.879 12.727 1.00 98.25 208 TRP A CA 1
ATOM 1605 C C . TRP A 1 208 ? 2.752 0.475 12.909 1.00 98.25 208 TRP A C 1
ATOM 1607 O O . TRP A 1 208 ? 2.204 -0.308 12.135 1.00 98.25 208 TRP A O 1
ATOM 1617 N N . GLY A 1 209 ? 2.120 0.999 13.941 1.00 98.06 209 GLY A N 1
ATOM 1618 C CA . GLY A 1 209 ? 0.691 0.862 14.117 1.00 98.06 209 GLY A CA 1
ATOM 1619 C C . GLY A 1 209 ? 0.107 2.103 14.747 1.00 98.06 209 GLY A C 1
ATOM 1620 O O . GLY A 1 209 ? 0.804 3.093 14.995 1.00 98.06 209 GLY A O 1
ATOM 1621 N N . ALA A 1 210 ? -1.184 2.038 15.007 1.00 96.75 210 ALA A N 1
ATOM 1622 C CA . ALA A 1 210 ? -1.869 3.049 15.771 1.00 96.75 210 ALA A CA 1
ATOM 1623 C C . ALA A 1 210 ? -2.685 2.423 16.896 1.00 96.75 210 ALA A C 1
ATOM 1625 O O . ALA A 1 210 ? -3.200 1.314 16.762 1.00 96.75 210 ALA A O 1
ATOM 1626 N N . VAL A 1 211 ? -2.885 3.203 17.956 1.00 95.88 211 VAL A N 1
ATOM 1627 C CA . VAL A 1 211 ? -3.831 2.937 19.052 1.00 95.88 211 VAL A CA 1
ATOM 1628 C C . VAL A 1 211 ? -4.687 4.180 19.300 1.00 95.88 211 VAL A C 1
ATOM 1630 O O . VAL A 1 211 ? -4.347 5.270 18.827 1.00 95.88 211 VAL A O 1
ATOM 1633 N N . ARG A 1 212 ? -5.791 4.037 20.040 1.00 94.31 212 ARG A N 1
ATOM 1634 C CA . ARG A 1 212 ? -6.535 5.190 20.562 1.00 94.31 212 ARG A CA 1
ATOM 1635 C C . ARG A 1 212 ? -5.948 5.626 21.901 1.00 94.31 212 ARG A C 1
ATOM 1637 O O . ARG A 1 212 ? -5.665 4.792 22.757 1.00 94.31 212 ARG A O 1
ATOM 1644 N N . ASP A 1 213 ? -5.754 6.928 22.085 1.00 93.38 213 ASP A N 1
ATOM 1645 C CA . ASP A 1 213 ? -5.498 7.485 23.412 1.00 93.38 213 ASP A CA 1
ATOM 1646 C C . ASP A 1 213 ? -6.791 7.536 24.248 1.00 93.38 213 ASP A C 1
ATOM 1648 O O . ASP A 1 213 ? -7.886 7.222 23.776 1.00 93.38 213 ASP A O 1
ATOM 1652 N N . LYS A 1 214 ? -6.678 7.983 25.503 1.00 92.25 214 LYS A N 1
ATOM 1653 C CA . LYS A 1 214 ? -7.818 8.129 26.426 1.00 92.25 214 LYS A CA 1
ATOM 1654 C C . LYS A 1 214 ? -8.911 9.099 25.949 1.00 92.25 214 LYS A C 1
ATOM 1656 O O . LYS A 1 214 ? -9.984 9.136 26.540 1.00 92.25 214 LYS A O 1
ATOM 1661 N N . PHE A 1 215 ? -8.629 9.909 24.933 1.00 93.94 215 PHE A N 1
ATOM 1662 C CA . PHE A 1 215 ? -9.566 10.850 24.324 1.00 93.94 215 PHE A CA 1
ATOM 1663 C C . PHE A 1 215 ? -10.117 10.328 22.987 1.00 93.94 215 PHE A C 1
ATOM 1665 O O . PHE A 1 215 ? -10.883 11.021 22.322 1.00 93.94 215 PHE A O 1
ATOM 1672 N N . GLY A 1 216 ? -9.736 9.113 22.584 1.00 89.69 216 GLY A N 1
ATOM 1673 C CA . GLY A 1 216 ? -10.137 8.500 21.325 1.00 89.69 216 GLY A CA 1
ATOM 1674 C C . GLY A 1 216 ? -9.318 8.948 20.112 1.00 89.69 216 GLY A C 1
ATOM 1675 O O . GLY A 1 216 ? -9.664 8.538 18.998 1.00 89.69 216 GLY A O 1
ATOM 1676 N N . ASN A 1 217 ? -8.256 9.744 20.296 1.00 92.88 217 ASN A N 1
ATOM 1677 C CA . ASN A 1 217 ? -7.382 10.187 19.209 1.00 92.88 217 ASN A CA 1
ATOM 1678 C C . ASN A 1 217 ? -6.439 9.069 18.775 1.00 92.88 217 ASN A C 1
ATOM 1680 O O . ASN A 1 217 ? -5.967 8.279 19.588 1.00 92.88 217 ASN A O 1
ATOM 1684 N N . GLN A 1 218 ? -6.097 9.057 17.492 1.00 94.12 218 GLN A N 1
ATOM 1685 C CA . GLN A 1 218 ? -5.081 8.163 16.955 1.00 94.12 218 GLN A CA 1
ATOM 1686 C C . GLN A 1 218 ? -3.676 8.586 17.412 1.00 94.12 218 GLN A C 1
ATOM 1688 O O . GLN A 1 218 ? -3.244 9.707 17.139 1.00 94.12 218 GLN A O 1
ATOM 1693 N N . VAL A 1 219 ? -2.941 7.656 18.022 1.00 96.00 219 VAL A N 1
ATOM 1694 C CA . VAL A 1 219 ? -1.525 7.808 18.385 1.00 96.00 219 VAL A CA 1
ATOM 1695 C C . VAL A 1 219 ? -0.714 6.697 17.731 1.00 96.00 219 VAL A C 1
ATOM 1697 O O . VAL A 1 219 ? -1.104 5.532 17.765 1.00 96.00 219 VAL A O 1
ATOM 1700 N N . TYR A 1 220 ? 0.414 7.063 17.123 1.00 96.69 220 TYR A N 1
ATOM 1701 C CA . TYR A 1 220 ? 1.307 6.114 16.467 1.00 96.69 220 TYR A CA 1
ATOM 1702 C C . TYR A 1 220 ? 2.194 5.392 17.474 1.00 96.69 220 TYR A C 1
ATOM 1704 O O . TYR A 1 220 ? 2.821 6.017 18.328 1.00 96.69 220 TYR A O 1
ATOM 1712 N N . VAL A 1 221 ? 2.267 4.076 17.323 1.00 97.69 221 VAL A N 1
ATOM 1713 C CA . VAL A 1 221 ? 3.052 3.163 18.156 1.00 97.69 221 VAL A CA 1
ATOM 1714 C C . VAL A 1 221 ? 3.755 2.134 17.270 1.00 97.69 221 VAL A C 1
ATOM 1716 O O . VAL A 1 221 ? 3.674 2.181 16.038 1.00 97.69 221 VAL A O 1
ATOM 1719 N N . THR A 1 222 ? 4.464 1.182 17.872 1.00 97.88 222 THR A N 1
ATOM 1720 C CA . THR A 1 222 ? 4.979 0.033 17.114 1.00 97.88 222 THR A CA 1
ATOM 1721 C C . THR A 1 222 ? 3.826 -0.851 16.623 1.00 97.88 222 THR A C 1
ATOM 1723 O O . THR A 1 222 ? 2.766 -0.902 17.244 1.00 97.88 222 THR A O 1
ATOM 1726 N N . ALA A 1 223 ? 4.023 -1.579 15.519 1.00 97.50 223 ALA A N 1
ATOM 1727 C CA . ALA A 1 223 ? 3.007 -2.518 15.033 1.00 97.50 223 ALA A CA 1
ATOM 1728 C C . ALA A 1 223 ? 2.665 -3.581 16.094 1.00 97.50 223 ALA A C 1
ATOM 1730 O O . ALA A 1 223 ? 1.496 -3.865 16.322 1.00 97.50 223 ALA A O 1
ATOM 1731 N N . ALA A 1 224 ? 3.679 -4.100 16.797 1.00 96.69 224 ALA A N 1
ATOM 1732 C CA . ALA A 1 224 ? 3.496 -5.073 17.872 1.00 96.69 224 ALA A CA 1
ATOM 1733 C C . ALA A 1 224 ? 2.625 -4.525 19.014 1.00 96.69 224 ALA A C 1
ATOM 1735 O O . ALA A 1 224 ? 1.725 -5.215 19.479 1.00 96.69 224 ALA A O 1
ATOM 1736 N N . GLU A 1 225 ? 2.848 -3.275 19.431 1.00 96.88 225 GLU A N 1
ATOM 1737 C CA . GLU A 1 225 ? 2.031 -2.630 20.463 1.00 96.88 225 GLU A CA 1
ATOM 1738 C C . GLU A 1 225 ? 0.578 -2.428 20.010 1.00 96.88 225 GLU A C 1
ATOM 1740 O O . GLU A 1 225 ? -0.342 -2.704 20.778 1.00 96.88 225 GLU A O 1
ATOM 1745 N N . ALA A 1 226 ? 0.359 -1.990 18.765 1.00 97.00 226 ALA A N 1
ATOM 1746 C CA . ALA A 1 226 ? -0.989 -1.822 18.222 1.00 97.00 226 ALA A CA 1
ATOM 1747 C C . ALA A 1 226 ? -1.768 -3.146 18.172 1.00 97.00 226 ALA A C 1
ATOM 1749 O O . ALA A 1 226 ? -2.942 -3.179 18.537 1.00 97.00 226 ALA A O 1
ATOM 1750 N N . LEU A 1 227 ? -1.111 -4.235 17.759 1.00 95.25 227 LEU A N 1
ATOM 1751 C CA . LEU A 1 227 ? -1.719 -5.566 17.710 1.00 95.25 227 LEU A CA 1
ATOM 1752 C C . LEU A 1 227 ? -1.997 -6.132 19.109 1.00 95.25 227 LEU A C 1
ATOM 1754 O O . LEU A 1 227 ? -3.067 -6.692 19.329 1.00 95.25 227 LEU A O 1
ATOM 1758 N N . ALA A 1 228 ? -1.083 -5.939 20.065 1.00 93.62 228 ALA A N 1
ATOM 1759 C CA . ALA A 1 228 ? -1.267 -6.405 21.439 1.00 93.62 228 ALA A CA 1
ATOM 1760 C C . ALA A 1 228 ? -2.498 -5.765 22.103 1.00 93.62 228 ALA A C 1
ATOM 1762 O O . ALA A 1 228 ? -3.346 -6.476 22.635 1.00 93.62 228 ALA A O 1
ATOM 1763 N N . ARG A 1 229 ? -2.646 -4.435 22.001 1.00 90.00 229 ARG A N 1
ATOM 1764 C CA . ARG A 1 229 ? -3.800 -3.726 22.586 1.00 90.00 229 ARG A CA 1
ATOM 1765 C C . ARG A 1 229 ? -5.121 -4.084 21.917 1.00 90.00 229 ARG A C 1
ATOM 1767 O O . ARG A 1 229 ? -6.149 -4.139 22.580 1.00 90.00 229 ARG A O 1
ATOM 1774 N N . TRP A 1 230 ? -5.101 -4.350 20.613 1.00 88.12 230 TRP A N 1
ATOM 1775 C CA . TRP A 1 230 ? -6.296 -4.810 19.913 1.00 88.12 230 TRP A CA 1
ATOM 1776 C C . TRP A 1 230 ? -6.765 -6.184 20.405 1.00 88.12 230 TRP A C 1
ATOM 1778 O O . TRP A 1 230 ? -7.962 -6.387 20.596 1.00 88.12 230 TRP A O 1
ATOM 1788 N N . GLY A 1 231 ? -5.833 -7.107 20.663 1.00 79.94 231 GLY A N 1
ATOM 1789 C CA . GLY A 1 231 ? -6.158 -8.420 21.228 1.00 79.94 231 GLY A CA 1
ATOM 1790 C C . GLY A 1 231 ? -6.842 -8.333 22.598 1.00 79.94 231 GLY A C 1
ATOM 1791 O O . GLY A 1 231 ? -7.755 -9.109 22.877 1.00 79.94 231 GLY A O 1
ATOM 1792 N N . GLU A 1 232 ? -6.449 -7.360 23.425 1.00 80.81 232 GLU A N 1
ATOM 1793 C CA . GLU A 1 232 ? -7.086 -7.081 24.719 1.00 80.81 232 GLU A CA 1
ATOM 1794 C C . GLU A 1 232 ? -8.513 -6.529 24.554 1.00 80.81 232 GLU A C 1
ATOM 1796 O O . GLU A 1 232 ? -9.422 -6.999 25.232 1.00 80.81 232 GLU A O 1
ATOM 1801 N N . GLU A 1 233 ? -8.730 -5.584 23.630 1.00 75.69 233 GLU A N 1
ATOM 1802 C CA . GLU A 1 233 ? -10.048 -4.969 23.384 1.00 75.69 233 GLU A CA 1
ATOM 1803 C C . GLU A 1 233 ? -11.087 -5.950 22.823 1.00 75.69 233 GLU A C 1
ATOM 1805 O O . GLU A 1 233 ? -12.267 -5.830 23.136 1.00 75.69 233 GLU A O 1
ATOM 1810 N N . VAL A 1 234 ? -10.674 -6.911 21.991 1.00 71.81 234 VAL A N 1
ATOM 1811 C CA . VAL A 1 234 ? -11.587 -7.914 21.404 1.00 71.81 234 VAL A CA 1
ATOM 1812 C C . VAL A 1 234 ? -11.912 -9.045 22.390 1.00 71.81 234 VAL A C 1
ATOM 1814 O O . VAL A 1 234 ? -12.923 -9.726 22.232 1.00 71.81 234 VAL A O 1
ATOM 1817 N N . SER A 1 235 ? -11.066 -9.250 23.405 1.00 62.34 235 SER A N 1
ATOM 1818 C CA . SER A 1 235 ? -11.244 -10.297 24.423 1.00 62.34 235 SER A CA 1
ATOM 1819 C C . SER A 1 235 ? -12.050 -9.842 25.650 1.00 62.34 235 SER A C 1
ATOM 1821 O O . SER A 1 235 ? -12.339 -10.675 26.512 1.00 62.34 235 SER A O 1
ATOM 1823 N N . ALA A 1 236 ? -12.365 -8.547 25.752 1.00 52.19 236 ALA A N 1
ATOM 1824 C CA . ALA A 1 236 ? -13.110 -7.925 26.850 1.00 52.19 236 ALA A CA 1
ATOM 1825 C C . ALA A 1 236 ? -14.605 -7.784 26.524 1.00 52.19 236 ALA A C 1
ATOM 1827 O O . ALA A 1 236 ? -15.416 -7.951 27.465 1.00 52.19 236 ALA A O 1
#

Foldseek 3Di:
DDDDPDDDDDDFWQPLLVVCVVLVHDLVLVQLLLVLVVNPGHSVLSVLSGGGPDDPVSVVSVVVSVCVSCVLLPCPHDDDLPQDDLVLCPPQSVQADSLQSSLVSVLCVVLVHDWHFDPDVLQAADCDPPDPDLSDCNQQVHRFKGKTFDDPVDDQVVSQVSSLVSLSFLEWEWEQPDPPGTIIMTGDLSSTPHRPDPPRGSPRHHAWYWDQDPVGDTDIGGRVVRSVVSVVVVVD

Sequence (236 aa):
MSVSFLKSGARGGSEWAMLLSERGWSIEQAARMLQNMRLQVSRADVQLWCMPGIGYDDAQAGRAALFALLGQLDAGQGRVPMWFEPAEFGQWWPWMCPGLVAGLDVLRGELGVPVEISPAKGSLGRWEGRQGSLHNVERHGLCYAADVLIPASWPVDEAFFLAQGLKIFSGIGVYPFWKPRAGLHLDMRHLAPQNPTPGRVPRSPSTWGAVRDKFGNQVYVTAAEALARWGEEVSA

Secondary structure (DSSP, 8-state):
----------SS--HHHHHHHHHT--HHHHHHHHHHTT----HHHHHHHTSTT--HHHHHHHHHHHHHHHHHH-TT---S-SS--GGGGGGGGGGB-HHHHHHHHHHHHHHTS--EEP-STTSS-B--TT---TTBHHHHSSB-EEEEEPPTTS-HHHHHHHHHHTT--SEEEEETT-SSS-EEEEE-TTTSSS-SSTT-BTTB-EEEEEEE-TTS-EEEE-HHHHHHHHHHHHH-